Protein AF-A0A382I7E4-F1 (afdb_monomer_lite)

Secondary structure (DSSP, 8-state):
---SSHHHHHHHHHHHHHHTSS-------PPPP-EEPPHHHHHHHHHHHHHHTSS----HHHHHHHHHHHHTT---EEE-GGGS-TT-EEEEEEEEE-SS--HHHHHHHHHHT-----HHHHHHHHHHHHHHHHTS-EEEEEESSSTHHHHHHHHHHHHHT-PEEEEES-SS--SSGGGSHHHHTT----SEEEE-TT--EEEE---SSHHHHHHHHHHHHHHTTSEEEEEEEEEEHHHHHHH-EE-

Sequence (247 aa):
MMQSKISEVTFLLIVILMVSLSGIGSVSAQEPQTRTLKEQELVDMLVGSCIQSTRGCNPEESIKKVKEALNQGKHFKIISTDNFPDDWMVVAVQGIGGGGAWEHVIERTQRQNLPTITEAQANSRVVDLLSEHMGKEIKALIRSEAAEATTTALLVAADKGIPTLDAGITGRAVPEVQQSIPWINGIASIPTAIITPWGDEIIIKDAVDEYRVEDISRAIAVASGGSATITMTPMSGKQLKQGAIPG

Foldseek 3Di:
DDDDPPVVVVVVVVVVVVVVVVPPPPPPVPQQDKDWDDLVRQVVQQVVLCVQQPDDADSVVLSVVVVVCVVVVFIAIEGELVSADQAAKEWFKDKAWLVFADPVLLVVCVVVVADFDDPLVQLLVQQVLVCVVVVHHHQAYEQAAGHPSSSSRRSNCRVVVHYHYQWYQDRYNDPFNCNGQCNVLPQFFPQKWKAARNGDTDTPHDDPGRVRVNVVQSVVCNSRRTMIMMMGGIDGSNSCVRRTGGD

InterPro domains:
  IPR010318 S-Me-THD, N-terminal domain [PF06032] (41-205)
  IPR027479 S-Me-THD, N-terminal domain superfamily [G3DSA:3.40.1610.10] (34-247)

Organism: NCBI:txid408172

Structure (mmCIF, N/CA/C/O backbone):
data_AF-A0A382I7E4-F1
#
_entry.id   AF-A0A382I7E4-F1
#
loop_
_atom_site.group_PDB
_atom_site.id
_atom_site.type_symbol
_atom_site.label_atom_id
_atom_site.label_alt_id
_atom_site.label_comp_id
_atom_site.label_asym_id
_atom_site.label_entity_id
_atom_site.label_seq_id
_atom_site.pdbx_PDB_ins_code
_atom_site.Cartn_x
_atom_site.Cartn_y
_atom_site.Cartn_z
_atom_site.occupancy
_atom_site.B_iso_or_equiv
_atom_site.auth_seq_id
_atom_site.auth_comp_id
_atom_site.auth_asym_id
_atom_site.auth_atom_id
_atom_site.pdbx_PDB_model_num
ATOM 1 N N . MET A 1 1 ? -82.588 8.083 2.480 1.00 45.97 1 MET A N 1
ATOM 2 C CA . MET A 1 1 ? -81.334 8.518 1.824 1.00 45.97 1 MET A CA 1
ATOM 3 C C . MET A 1 1 ? -80.247 8.572 2.883 1.00 45.97 1 MET A C 1
ATOM 5 O O . MET A 1 1 ? -80.164 9.542 3.618 1.00 45.97 1 MET A O 1
ATOM 9 N N . MET A 1 2 ? -79.506 7.477 3.046 1.00 45.38 2 MET A N 1
ATOM 10 C CA . MET A 1 2 ? -78.504 7.306 4.103 1.00 45.38 2 MET A CA 1
ATOM 11 C C . MET A 1 2 ? -77.233 6.743 3.461 1.00 45.38 2 MET A C 1
ATOM 13 O O . MET A 1 2 ? -76.891 5.581 3.618 1.00 45.38 2 MET A O 1
ATOM 17 N N . GLN A 1 3 ? -76.589 7.566 2.640 1.00 48.56 3 GLN A N 1
ATOM 18 C CA . GLN A 1 3 ? -75.270 7.309 2.070 1.00 48.56 3 GLN A CA 1
ATOM 19 C C . GLN A 1 3 ? -74.529 8.639 2.072 1.00 48.56 3 GLN A C 1
ATOM 21 O O . GLN A 1 3 ? -74.949 9.546 1.364 1.00 48.56 3 GLN A O 1
ATOM 26 N N . SER A 1 4 ? -73.500 8.775 2.916 1.00 54.34 4 SER A N 1
ATOM 27 C CA . SER A 1 4 ? -72.434 9.785 2.746 1.00 54.34 4 SER A CA 1
ATOM 28 C C . SER A 1 4 ? -71.419 9.821 3.898 1.00 54.34 4 SER A C 1
ATOM 30 O O . SER A 1 4 ? -70.307 10.271 3.671 1.00 54.34 4 SER A O 1
ATOM 32 N N . LYS A 1 5 ? -71.715 9.325 5.111 1.00 51.06 5 LYS A N 1
ATOM 33 C CA . LYS A 1 5 ? -70.787 9.512 6.254 1.00 51.06 5 LYS A CA 1
ATOM 34 C C . LYS A 1 5 ? -69.740 8.415 6.480 1.00 51.06 5 LYS A C 1
ATOM 36 O O . LYS A 1 5 ? -68.804 8.633 7.236 1.00 51.06 5 LYS A O 1
ATOM 41 N N . ILE A 1 6 ? -69.867 7.252 5.837 1.00 51.47 6 ILE A N 1
ATOM 42 C CA . ILE A 1 6 ? -68.934 6.127 6.055 1.00 51.47 6 ILE A CA 1
ATOM 43 C C . ILE A 1 6 ? -67.649 6.294 5.218 1.00 51.47 6 ILE A C 1
ATOM 45 O O . ILE A 1 6 ? -66.581 5.884 5.650 1.00 51.47 6 ILE A O 1
ATOM 49 N N . SER A 1 7 ? -67.720 6.981 4.071 1.00 53.94 7 SER A N 1
ATOM 50 C CA . SER A 1 7 ? -66.579 7.161 3.158 1.00 53.94 7 SER A CA 1
ATOM 51 C C . SER A 1 7 ? -65.466 8.040 3.735 1.00 53.94 7 SER A C 1
ATOM 53 O O . SER A 1 7 ? -64.291 7.732 3.559 1.00 53.94 7 SER A O 1
ATOM 55 N N . GLU A 1 8 ? -65.809 9.131 4.423 1.00 53.59 8 GLU A N 1
ATOM 56 C CA . GLU A 1 8 ? -64.809 10.084 4.928 1.00 53.59 8 GLU A CA 1
ATOM 57 C C . GLU A 1 8 ? -64.068 9.550 6.155 1.00 53.59 8 GLU A C 1
ATOM 59 O O . GLU A 1 8 ? -62.860 9.736 6.272 1.00 53.59 8 GLU A O 1
ATOM 64 N N . VAL A 1 9 ? -64.756 8.815 7.035 1.00 55.88 9 VAL A N 1
ATOM 65 C CA . VAL A 1 9 ? -64.147 8.239 8.245 1.00 55.88 9 VAL A CA 1
ATOM 66 C C . VAL A 1 9 ? -63.175 7.112 7.886 1.00 55.88 9 VAL A C 1
ATOM 68 O O . VAL A 1 9 ? -62.089 7.038 8.457 1.00 55.88 9 VAL A O 1
ATOM 71 N N . THR A 1 10 ? -63.507 6.276 6.895 1.00 55.44 10 THR A N 1
ATOM 72 C CA . THR A 1 10 ? -62.598 5.229 6.400 1.00 55.44 10 THR A CA 1
ATOM 73 C C . THR A 1 10 ? -61.384 5.820 5.681 1.00 55.44 10 THR A C 1
ATOM 75 O O . THR A 1 10 ? -60.273 5.331 5.871 1.00 55.44 10 THR A O 1
ATOM 78 N N . PHE A 1 11 ? -61.555 6.905 4.918 1.00 53.78 11 PHE A N 1
ATOM 79 C CA . PHE A 1 11 ? -60.438 7.578 4.249 1.00 53.78 11 PHE A CA 1
ATOM 80 C C . PHE A 1 11 ? -59.500 8.263 5.254 1.00 53.78 11 PHE A C 1
ATOM 82 O O . PHE A 1 11 ? -58.282 8.141 5.145 1.00 53.78 11 PHE A O 1
ATOM 89 N N . LEU A 1 12 ? -60.053 8.902 6.292 1.00 53.34 12 LEU A N 1
ATOM 90 C CA . LEU A 1 12 ? -59.267 9.543 7.348 1.00 53.34 12 LEU A CA 1
ATOM 91 C C . LEU A 1 12 ? -58.472 8.519 8.178 1.00 53.34 12 LEU A C 1
ATOM 93 O O . LEU A 1 12 ? -57.309 8.757 8.492 1.00 53.34 12 LEU A O 1
ATOM 97 N N . LEU A 1 13 ? -59.059 7.354 8.476 1.00 51.81 13 LEU A N 1
ATOM 98 C CA . LEU A 1 13 ? -58.372 6.257 9.170 1.00 51.81 13 LEU A CA 1
ATOM 99 C C . LEU A 1 13 ? -57.235 5.649 8.338 1.00 51.81 13 LEU A C 1
ATOM 101 O O . LEU A 1 13 ? -56.184 5.355 8.898 1.00 51.81 13 LEU A O 1
ATOM 105 N N . ILE A 1 14 ? -57.397 5.513 7.016 1.00 54.72 14 ILE A N 1
ATOM 106 C CA . ILE A 1 14 ? -56.332 5.019 6.123 1.00 54.72 14 ILE A CA 1
ATOM 107 C C . ILE A 1 14 ? -55.181 6.031 6.022 1.00 54.72 14 ILE A C 1
ATOM 109 O O . ILE A 1 14 ? -54.018 5.635 6.064 1.00 54.72 14 ILE A O 1
ATOM 113 N N . VAL A 1 15 ? -55.480 7.333 5.959 1.00 52.84 15 VAL A N 1
ATOM 114 C CA . VAL A 1 15 ? -54.450 8.386 5.939 1.00 52.84 15 VAL A CA 1
ATOM 115 C C . VAL A 1 15 ? -53.694 8.444 7.272 1.00 52.84 15 VAL A C 1
ATOM 117 O O . VAL A 1 15 ? -52.469 8.528 7.269 1.00 52.84 15 VAL A O 1
ATOM 120 N N . ILE A 1 16 ? -54.378 8.308 8.412 1.00 51.09 16 ILE A N 1
ATOM 121 C CA . ILE A 1 16 ? -53.727 8.259 9.735 1.00 51.09 16 ILE A CA 1
ATOM 122 C C . ILE A 1 16 ? -52.875 6.984 9.894 1.00 51.09 16 ILE A C 1
ATOM 124 O O . ILE A 1 16 ? -51.784 7.046 10.467 1.00 51.09 16 ILE A O 1
ATOM 128 N N . LEU A 1 17 ? -53.314 5.846 9.340 1.00 44.56 17 LEU A N 1
ATOM 129 C CA . LEU A 1 17 ? -52.544 4.596 9.354 1.00 44.56 17 LEU A CA 1
ATOM 130 C C . LEU A 1 17 ? -51.312 4.653 8.426 1.00 44.56 17 LEU A C 1
ATOM 132 O O . LEU A 1 17 ? -50.269 4.102 8.760 1.00 44.56 17 LEU A O 1
ATOM 136 N N . MET A 1 18 ? -51.384 5.367 7.296 1.00 45.31 18 MET A N 1
ATOM 137 C CA . MET A 1 18 ? -50.223 5.594 6.420 1.00 45.31 18 MET A CA 1
ATOM 138 C C . MET A 1 18 ? -49.221 6.601 7.004 1.00 45.31 18 MET A C 1
ATOM 140 O O . MET A 1 18 ? -48.017 6.425 6.836 1.00 45.31 18 MET A O 1
ATOM 144 N N . VAL A 1 19 ? -49.685 7.616 7.742 1.00 45.22 19 VAL A N 1
ATOM 145 C CA . VAL A 1 19 ? -48.807 8.592 8.421 1.00 45.22 19 VAL A CA 1
ATOM 146 C C . VAL A 1 19 ? -48.118 7.992 9.657 1.00 45.22 19 VAL A C 1
ATOM 148 O O . VAL A 1 19 ? -47.073 8.477 10.074 1.00 45.22 19 VAL A O 1
ATOM 151 N N . SER A 1 20 ? -48.637 6.899 10.222 1.00 43.75 20 SER A N 1
ATOM 152 C CA . SER A 1 20 ? -48.004 6.194 11.351 1.00 43.75 20 SER A CA 1
ATOM 153 C C . SER A 1 20 ? -46.985 5.121 10.935 1.00 43.75 20 SER A C 1
ATOM 155 O O . SER A 1 20 ? -46.281 4.591 11.792 1.00 43.75 20 SER A O 1
ATOM 157 N N . LEU A 1 21 ? -46.831 4.852 9.633 1.00 44.47 21 LEU A N 1
ATOM 158 C CA . LEU A 1 21 ? -45.829 3.927 9.079 1.00 44.47 21 LEU A CA 1
ATOM 159 C C . LEU A 1 21 ? -44.559 4.618 8.550 1.00 44.47 21 LEU A C 1
ATOM 161 O O . LEU A 1 21 ? -43.594 3.938 8.214 1.00 44.47 21 LEU A O 1
ATOM 165 N N . SER A 1 22 ? -44.503 5.953 8.536 1.00 46.25 22 SER A N 1
ATOM 166 C CA . SER A 1 22 ? -43.286 6.720 8.214 1.00 46.25 22 SER A CA 1
ATOM 167 C C . SER A 1 22 ? -42.371 6.959 9.424 1.00 46.25 22 SER A C 1
ATOM 169 O O . SER A 1 22 ? -41.342 7.619 9.306 1.00 46.25 22 SER A O 1
ATOM 171 N N . GLY A 1 23 ? -42.716 6.393 10.585 1.00 44.16 23 GLY A N 1
ATOM 172 C CA . GLY A 1 23 ? -41.946 6.467 11.827 1.00 44.16 23 GLY A CA 1
ATOM 173 C C . GLY A 1 23 ? -40.900 5.365 12.010 1.00 44.16 23 GLY A C 1
ATOM 174 O O . GLY A 1 23 ? -40.485 5.124 13.142 1.00 44.16 23 GLY A O 1
ATOM 175 N N . ILE A 1 24 ? -40.460 4.682 10.945 1.00 49.00 24 ILE A N 1
ATOM 176 C CA . ILE A 1 24 ? -39.191 3.949 11.010 1.00 49.00 24 ILE A CA 1
ATOM 177 C C . ILE A 1 24 ? -38.120 5.028 10.966 1.00 49.00 24 ILE A C 1
ATOM 179 O O . ILE A 1 24 ? -37.721 5.477 9.893 1.00 49.00 24 ILE A O 1
ATOM 183 N N . GLY A 1 25 ? -37.725 5.502 12.150 1.00 40.75 25 GLY A N 1
ATOM 184 C CA . GLY A 1 25 ? -36.550 6.340 12.291 1.00 40.75 25 GLY A CA 1
ATOM 185 C C . GLY A 1 25 ? -35.437 5.694 11.485 1.00 40.75 25 GLY A C 1
ATOM 186 O O . GLY A 1 25 ? -35.103 4.528 11.710 1.00 40.75 25 GLY A O 1
ATOM 187 N N . SER A 1 26 ? -34.904 6.428 10.510 1.00 43.62 26 SER A N 1
ATOM 188 C CA . SER A 1 26 ? -33.588 6.110 10.003 1.00 43.62 26 SER A CA 1
ATOM 189 C C . SER A 1 26 ? -32.709 6.037 11.242 1.00 43.62 26 SER A C 1
ATOM 191 O O . SER A 1 26 ? -32.488 7.033 11.933 1.00 43.62 26 SER A O 1
ATOM 193 N N . VAL A 1 27 ? -32.268 4.828 11.587 1.00 42.38 27 VAL A N 1
ATOM 194 C CA . VAL A 1 27 ? -31.069 4.688 12.393 1.00 42.38 27 VAL A CA 1
ATOM 195 C C . VAL A 1 27 ? -30.029 5.380 11.534 1.00 42.38 27 VAL A C 1
ATOM 197 O O . VAL A 1 27 ? -29.568 4.823 10.541 1.00 42.38 27 VAL A O 1
ATOM 200 N N . SER A 1 28 ? -29.780 6.657 11.819 1.00 45.09 28 SER A N 1
ATOM 201 C CA . SER A 1 28 ? -28.611 7.349 11.319 1.00 45.09 28 SER A CA 1
ATOM 202 C C . SER A 1 28 ? -27.473 6.506 11.851 1.00 45.09 28 SER A C 1
ATOM 204 O O . SER A 1 28 ? -27.161 6.602 13.037 1.00 45.09 28 SER A O 1
ATOM 206 N N . ALA A 1 29 ? -26.960 5.592 11.024 1.00 58.47 29 ALA A N 1
ATOM 207 C CA . ALA A 1 29 ? -25.754 4.857 11.331 1.00 58.47 29 ALA A CA 1
ATOM 208 C C . ALA A 1 29 ? -24.739 5.941 11.665 1.00 58.47 29 ALA A C 1
ATOM 210 O O . ALA A 1 29 ? -24.403 6.764 10.813 1.00 58.47 29 ALA A O 1
ATOM 211 N N . GLN A 1 30 ? -24.415 6.058 12.950 1.00 65.44 30 GLN A N 1
ATOM 212 C CA . GLN A 1 30 ? -23.512 7.087 13.413 1.00 65.44 30 GLN A CA 1
ATOM 213 C C . GLN A 1 30 ? -22.217 6.881 12.641 1.00 65.44 30 GLN A C 1
ATOM 215 O O . GLN A 1 30 ? -21.730 5.750 12.575 1.00 65.44 30 GLN A O 1
ATOM 220 N N . GLU A 1 31 ? -21.731 7.935 11.981 1.00 80.31 31 GLU A N 1
ATOM 221 C CA . GLU A 1 31 ? -20.525 7.804 11.175 1.00 80.31 31 GLU A CA 1
ATOM 222 C C . GLU A 1 31 ? -19.411 7.196 12.037 1.00 80.31 31 GLU A C 1
ATOM 224 O O . GLU A 1 31 ? -19.231 7.625 13.186 1.00 80.31 31 GLU A O 1
ATOM 229 N N . PRO A 1 32 ? -18.685 6.193 11.515 1.00 88.94 32 PRO A N 1
ATOM 230 C CA . PRO A 1 32 ? -17.602 5.557 12.242 1.00 88.94 32 PRO A CA 1
ATOM 231 C C . PRO A 1 32 ? -16.633 6.583 12.810 1.00 88.94 32 PRO A C 1
ATOM 233 O O . PRO A 1 32 ? -16.132 7.459 12.098 1.00 88.94 32 PRO A O 1
ATOM 236 N N . GLN A 1 33 ? -16.361 6.482 14.109 1.00 93.62 33 GLN A N 1
ATOM 237 C CA . GLN A 1 33 ? -15.501 7.447 14.770 1.00 93.62 33 GLN A CA 1
ATOM 238 C C . GLN A 1 33 ? -14.056 7.283 14.283 1.00 93.62 33 GLN A C 1
ATOM 240 O O . GLN A 1 33 ? -13.435 6.234 14.459 1.00 93.62 33 GLN A O 1
ATOM 245 N N . THR A 1 34 ? -13.513 8.362 13.721 1.00 96.88 34 THR A N 1
ATOM 246 C CA . THR A 1 34 ? -12.105 8.477 13.326 1.00 96.88 34 THR A CA 1
ATOM 247 C C . THR A 1 34 ? -11.374 9.467 14.227 1.00 96.88 34 THR A C 1
ATOM 249 O O . THR A 1 34 ? -11.989 10.312 14.885 1.00 96.88 34 THR A O 1
ATOM 252 N N . ARG A 1 35 ? -10.044 9.372 14.260 1.00 97.19 35 ARG A N 1
ATOM 253 C CA . ARG A 1 35 ? -9.175 10.289 15.001 1.00 97.19 35 ARG A CA 1
ATOM 254 C C . ARG A 1 35 ? -8.169 10.936 14.061 1.00 97.19 35 ARG A C 1
ATOM 256 O O . ARG A 1 35 ? -7.535 10.247 13.272 1.00 97.19 35 ARG A O 1
ATOM 263 N N . THR A 1 36 ? -7.982 12.246 14.169 1.00 98.31 36 THR A N 1
ATOM 264 C CA . THR A 1 36 ? -6.906 12.943 13.452 1.00 98.31 36 THR A CA 1
ATOM 265 C C . THR A 1 36 ? -5.566 12.701 14.149 1.00 98.31 36 THR A C 1
ATOM 267 O O . THR A 1 36 ? -5.464 12.872 15.367 1.00 98.31 36 THR A O 1
ATOM 270 N N . LEU A 1 37 ? -4.551 12.317 13.378 1.00 98.50 37 LEU A N 1
ATOM 271 C CA . LEU A 1 37 ? -3.173 12.142 13.834 1.00 98.50 37 LEU A CA 1
ATOM 272 C C . LEU A 1 37 ? -2.445 13.490 13.859 1.00 98.50 37 LEU A C 1
ATOM 274 O O . LEU A 1 37 ? -2.549 14.288 12.924 1.00 98.50 37 LEU A O 1
ATOM 278 N N . LYS A 1 38 ? -1.694 13.746 14.931 1.00 98.31 38 LYS A N 1
ATOM 279 C CA . LYS A 1 38 ? -0.800 14.907 15.042 1.00 98.31 38 LYS A CA 1
ATOM 280 C C . LYS A 1 38 ? 0.517 14.639 14.316 1.00 98.31 38 LYS A C 1
ATOM 282 O O . LYS A 1 38 ? 0.918 13.491 14.155 1.00 98.31 38 LYS A O 1
ATOM 287 N N . GLU A 1 39 ? 1.241 15.704 13.969 1.00 98.50 39 GLU A N 1
ATOM 288 C CA . GLU A 1 39 ? 2.557 15.594 13.318 1.00 98.50 39 GLU A CA 1
ATOM 289 C C . GLU A 1 39 ? 3.515 14.672 14.082 1.00 98.50 39 GLU A C 1
ATOM 291 O O . GLU A 1 39 ? 4.105 13.783 13.478 1.00 98.50 39 GLU A O 1
ATOM 296 N N . GLN A 1 40 ? 3.635 14.836 15.405 1.00 98.62 40 GLN A N 1
ATOM 297 C CA . GLN A 1 40 ? 4.535 13.997 16.199 1.00 98.62 40 GLN A CA 1
ATOM 298 C C . GLN A 1 40 ? 4.141 12.516 16.145 1.00 98.62 40 GLN A C 1
ATOM 300 O O . GLN A 1 40 ? 5.012 11.671 16.007 1.00 98.62 40 GLN A O 1
ATOM 305 N N . GLU A 1 41 ? 2.843 12.202 16.173 1.00 98.50 41 GLU A N 1
ATOM 306 C CA . GLU A 1 41 ? 2.372 10.815 16.075 1.00 98.50 41 GLU A CA 1
ATOM 307 C C . GLU A 1 41 ? 2.725 10.207 14.718 1.00 98.50 41 GLU A C 1
ATOM 309 O O . GLU A 1 41 ? 3.149 9.061 14.652 1.00 98.50 41 GLU A O 1
ATOM 314 N N . LEU A 1 42 ? 2.613 10.983 13.637 1.00 98.62 42 LEU A N 1
ATOM 315 C CA . LEU A 1 42 ? 3.024 10.539 12.307 1.00 98.62 42 LEU A CA 1
ATOM 316 C C . LEU A 1 42 ? 4.533 10.274 12.249 1.00 98.62 42 LEU A C 1
ATOM 318 O O . LEU A 1 42 ? 4.954 9.259 11.700 1.00 98.62 42 LEU A O 1
ATOM 322 N N . VAL A 1 43 ? 5.352 11.149 12.842 1.00 98.56 43 VAL A N 1
ATOM 323 C CA . VAL A 1 43 ? 6.804 10.927 12.942 1.00 98.56 43 VAL A CA 1
ATOM 324 C C . VAL A 1 43 ? 7.105 9.659 13.741 1.00 98.56 43 VAL A C 1
ATOM 326 O O . VAL A 1 43 ? 7.878 8.822 13.277 1.00 98.56 43 VAL A O 1
ATOM 329 N N . ASP A 1 44 ? 6.465 9.485 14.896 1.00 98.38 44 ASP A N 1
ATOM 330 C CA . ASP A 1 44 ? 6.662 8.325 15.767 1.00 98.38 44 ASP A CA 1
ATOM 331 C C . ASP A 1 44 ? 6.236 7.025 15.071 1.00 98.38 44 ASP A C 1
ATOM 333 O O . ASP A 1 44 ? 6.952 6.027 15.144 1.00 98.38 44 ASP A O 1
ATOM 337 N N . MET A 1 45 ? 5.125 7.042 14.325 1.00 97.44 45 MET A N 1
ATOM 338 C CA . MET A 1 45 ? 4.673 5.910 13.509 1.00 97.44 45 MET A CA 1
ATOM 339 C C . MET A 1 45 ? 5.696 5.544 12.432 1.00 97.44 45 MET A C 1
ATOM 341 O O . MET A 1 45 ? 5.985 4.365 12.243 1.00 97.44 45 MET A O 1
ATOM 345 N N . LEU A 1 46 ? 6.277 6.524 11.736 1.00 97.81 46 LEU A N 1
ATOM 346 C CA . LEU A 1 46 ? 7.273 6.274 10.689 1.00 97.81 46 LEU A CA 1
ATOM 347 C C . LEU A 1 46 ? 8.589 5.727 11.260 1.00 97.81 46 LEU A C 1
ATOM 349 O O . LEU A 1 46 ? 9.156 4.779 10.714 1.00 97.81 46 LEU A O 1
ATOM 353 N N . VAL A 1 47 ? 9.055 6.276 12.385 1.00 97.56 47 VAL A N 1
ATOM 354 C CA . VAL A 1 47 ? 10.240 5.769 13.096 1.00 97.56 47 VAL A CA 1
ATOM 355 C C . VAL A 1 47 ? 9.982 4.361 13.639 1.00 97.56 47 VAL A C 1
ATOM 357 O O . VAL A 1 47 ? 10.788 3.456 13.419 1.00 97.56 47 VAL A O 1
ATOM 360 N N . GLY A 1 48 ? 8.843 4.148 14.301 1.00 96.25 48 GLY A N 1
ATOM 361 C CA . GLY A 1 48 ? 8.436 2.848 14.831 1.00 96.25 48 GLY A CA 1
ATOM 362 C C . GLY A 1 48 ? 8.294 1.798 13.732 1.00 96.25 48 GLY A C 1
ATOM 363 O O . GLY A 1 48 ? 8.783 0.679 13.875 1.00 96.25 48 GLY A O 1
ATOM 364 N N . SER A 1 49 ? 7.721 2.175 12.591 1.00 95.75 49 SER A N 1
ATOM 365 C CA . SER A 1 49 ? 7.593 1.300 11.428 1.00 95.75 49 SER A CA 1
ATOM 366 C C . SER A 1 49 ? 8.958 0.931 10.829 1.00 95.75 49 SER A C 1
ATOM 368 O O . SER A 1 49 ? 9.181 -0.221 10.456 1.00 95.75 49 SER A O 1
ATOM 370 N N . CYS A 1 50 ? 9.939 1.842 10.826 1.00 95.25 50 CYS A N 1
ATOM 371 C CA . CYS A 1 50 ? 11.314 1.480 10.473 1.00 95.25 50 CYS A CA 1
ATOM 372 C C . CYS A 1 50 ? 11.895 0.408 11.411 1.00 95.25 50 CYS A C 1
ATOM 374 O O . CYS A 1 50 ? 12.530 -0.531 10.931 1.00 95.25 50 CYS A O 1
ATOM 376 N N . ILE A 1 51 ? 11.646 0.495 12.722 1.00 94.50 51 ILE A N 1
ATOM 377 C CA . ILE A 1 51 ? 12.086 -0.523 13.693 1.00 94.50 51 ILE A CA 1
ATOM 378 C C . ILE A 1 51 ? 11.395 -1.869 13.413 1.00 94.50 51 ILE A C 1
ATOM 380 O O . ILE A 1 51 ? 12.059 -2.905 13.354 1.00 94.50 51 ILE A O 1
ATOM 384 N N . GLN A 1 52 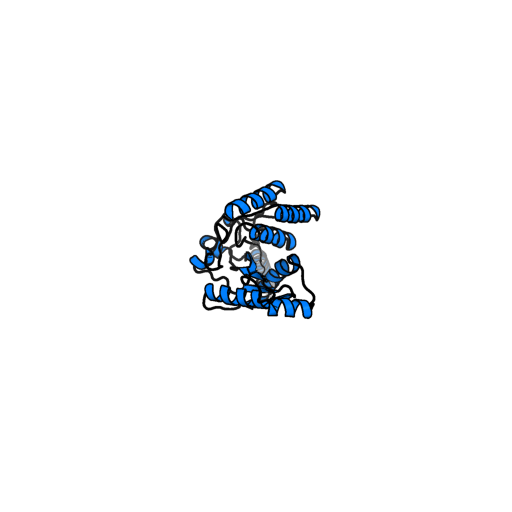? 10.081 -1.857 13.169 1.00 94.38 52 GLN A N 1
ATOM 385 C CA . GLN A 1 52 ? 9.293 -3.054 12.839 1.00 94.38 52 GLN A CA 1
ATOM 386 C C . GLN A 1 52 ? 9.716 -3.715 11.519 1.00 94.38 52 GLN A C 1
ATOM 388 O O . GLN A 1 52 ? 9.473 -4.903 11.316 1.00 94.38 52 GLN A O 1
ATOM 393 N N . SER A 1 53 ? 10.360 -2.976 10.613 1.00 93.25 53 SER A N 1
ATOM 394 C CA . SER A 1 53 ? 10.744 -3.495 9.298 1.00 93.25 53 SER A CA 1
ATOM 395 C C . SER A 1 53 ? 11.768 -4.631 9.350 1.00 93.25 53 SER A C 1
ATOM 397 O O . SER A 1 53 ? 11.886 -5.378 8.382 1.00 93.25 53 SER A O 1
ATOM 399 N N . THR A 1 54 ? 12.488 -4.818 10.464 1.00 90.00 54 THR A N 1
ATOM 400 C CA . THR A 1 54 ? 13.530 -5.857 10.619 1.00 90.00 54 THR A CA 1
ATOM 401 C C . THR A 1 54 ? 14.642 -5.796 9.557 1.00 90.00 54 THR A C 1
ATOM 403 O O . THR A 1 54 ? 15.317 -6.789 9.294 1.00 90.00 54 THR A O 1
ATOM 406 N N . ARG A 1 55 ? 14.854 -4.621 8.948 1.00 88.31 55 ARG A N 1
ATOM 407 C CA . ARG A 1 55 ? 15.897 -4.341 7.949 1.00 88.31 55 ARG A CA 1
ATOM 408 C C . ARG A 1 55 ? 16.476 -2.938 8.138 1.00 88.31 55 ARG A C 1
ATOM 410 O O . ARG A 1 55 ? 15.997 -2.165 8.963 1.00 88.31 55 ARG A O 1
ATOM 417 N N . GLY A 1 56 ? 17.503 -2.596 7.359 1.00 88.75 56 GLY A N 1
ATOM 418 C CA . GLY A 1 56 ? 17.969 -1.211 7.268 1.00 88.75 56 GLY A CA 1
ATOM 419 C C . GLY A 1 56 ? 16.848 -0.300 6.759 1.00 88.75 56 GLY A C 1
ATOM 420 O O . GLY A 1 56 ? 16.256 -0.573 5.712 1.00 88.75 56 GLY A O 1
ATOM 421 N N . CYS A 1 57 ? 16.548 0.760 7.508 1.00 91.81 57 CYS A N 1
ATOM 422 C CA . CYS A 1 57 ? 15.492 1.719 7.198 1.00 91.81 57 CYS A CA 1
ATOM 423 C C . CYS A 1 57 ? 15.917 3.124 7.634 1.00 91.81 57 CYS A C 1
ATOM 425 O O . CYS A 1 57 ? 16.436 3.293 8.737 1.00 91.81 57 CYS A O 1
ATOM 427 N N . ASN A 1 58 ? 15.686 4.119 6.776 1.00 94.81 58 ASN A N 1
ATOM 428 C CA . ASN A 1 58 ? 15.833 5.535 7.106 1.00 94.81 58 ASN A CA 1
ATOM 429 C C . ASN A 1 58 ? 14.469 6.231 6.916 1.00 94.81 58 ASN A C 1
ATOM 431 O O . ASN A 1 58 ? 13.993 6.301 5.781 1.00 94.81 58 ASN A O 1
ATOM 435 N N . PRO A 1 59 ? 13.829 6.746 7.983 1.00 96.00 59 PRO A N 1
ATOM 436 C CA . PRO A 1 59 ? 12.515 7.372 7.881 1.00 96.00 59 PRO A CA 1
ATOM 437 C C . PRO A 1 59 ? 12.556 8.827 7.385 1.00 96.00 59 PRO A C 1
ATOM 439 O O . PRO A 1 59 ? 11.493 9.400 7.169 1.00 96.00 59 PRO A O 1
ATOM 442 N N . GLU A 1 60 ? 13.728 9.449 7.206 1.00 97.38 60 GLU A N 1
ATOM 443 C CA . GLU A 1 60 ? 13.860 10.888 6.910 1.00 97.38 60 GLU A CA 1
ATOM 444 C C . GLU A 1 60 ? 13.035 11.351 5.704 1.00 97.38 60 GLU A C 1
ATOM 446 O O . GLU A 1 60 ? 12.306 12.342 5.795 1.00 97.38 60 GLU A O 1
ATOM 451 N N . GLU A 1 61 ? 13.102 10.626 4.585 1.00 96.50 61 GLU A N 1
ATOM 452 C CA . GLU A 1 61 ? 12.334 10.978 3.388 1.00 96.50 61 GLU A CA 1
ATOM 453 C C . GLU A 1 61 ? 10.827 10.821 3.621 1.00 96.50 61 GLU A C 1
ATOM 455 O O . GLU A 1 61 ? 10.045 11.696 3.251 1.00 96.50 61 GLU A O 1
ATOM 460 N N . SER A 1 62 ? 10.417 9.751 4.305 1.00 97.00 62 SER A N 1
ATOM 461 C CA . SER A 1 62 ? 9.014 9.522 4.664 1.00 97.00 62 SER A CA 1
ATOM 462 C C . SER A 1 62 ? 8.469 10.633 5.565 1.00 97.00 62 SER A C 1
ATOM 464 O O . SER A 1 62 ? 7.380 11.157 5.326 1.00 97.00 62 SER A O 1
ATOM 466 N N . ILE A 1 63 ? 9.250 11.041 6.569 1.00 98.56 63 ILE A N 1
ATOM 467 C CA . ILE A 1 63 ? 8.908 12.139 7.479 1.00 98.56 63 ILE A CA 1
ATOM 468 C C . ILE A 1 63 ? 8.786 13.445 6.695 1.00 98.56 63 ILE A C 1
ATOM 470 O O . ILE A 1 63 ? 7.832 14.197 6.901 1.00 98.56 63 ILE A O 1
ATOM 474 N N . LYS A 1 64 ? 9.714 13.711 5.768 1.00 98.44 64 LYS A N 1
ATOM 475 C CA . LYS A 1 64 ? 9.654 14.887 4.896 1.00 98.44 64 LYS A CA 1
ATOM 476 C C . LYS A 1 64 ? 8.368 14.898 4.063 1.00 98.44 64 LYS A C 1
ATOM 478 O O . LYS A 1 64 ? 7.675 15.912 4.082 1.00 98.44 64 LYS A O 1
ATOM 483 N N . LYS A 1 65 ? 8.024 13.785 3.399 1.00 98.06 65 LYS A N 1
ATOM 484 C CA . LYS A 1 65 ? 6.801 13.656 2.582 1.00 98.06 65 LYS A CA 1
ATOM 485 C C . LYS A 1 65 ? 5.536 13.931 3.413 1.00 98.06 65 LYS A C 1
ATOM 487 O O . LYS A 1 65 ? 4.678 14.702 2.992 1.00 98.06 65 LYS A O 1
ATOM 492 N N . VAL A 1 66 ? 5.433 13.370 4.622 1.00 98.31 66 VAL A N 1
ATOM 493 C CA . VAL A 1 66 ? 4.265 13.589 5.497 1.00 98.31 66 VAL A CA 1
ATOM 494 C C . VAL A 1 66 ? 4.185 15.027 6.021 1.00 98.31 66 VAL A C 1
ATOM 496 O O . VAL A 1 66 ? 3.103 15.614 6.026 1.00 98.31 66 VAL A O 1
ATOM 499 N N . LYS A 1 67 ? 5.311 15.637 6.413 1.00 98.56 67 LYS A N 1
ATOM 500 C CA . LYS A 1 67 ? 5.339 17.053 6.825 1.00 98.56 67 LYS A CA 1
ATOM 501 C C . LYS A 1 67 ? 4.967 17.992 5.681 1.00 98.56 67 LYS A C 1
ATOM 503 O O . LYS A 1 67 ? 4.253 18.966 5.893 1.00 98.56 67 LYS A O 1
ATOM 508 N N . GLU A 1 68 ? 5.425 17.700 4.469 1.00 98.31 68 GLU A N 1
ATOM 509 C CA . GLU A 1 68 ? 5.039 18.451 3.277 1.00 98.31 68 GLU A CA 1
ATOM 510 C C . GLU A 1 68 ? 3.528 18.358 3.021 1.00 98.31 68 GLU A C 1
ATOM 512 O O . GLU A 1 68 ? 2.882 19.388 2.837 1.00 98.31 68 GLU A O 1
ATOM 517 N N . ALA A 1 69 ? 2.943 17.163 3.125 1.00 98.06 69 ALA A N 1
ATOM 518 C CA . ALA A 1 69 ? 1.497 16.977 3.023 1.00 98.06 69 ALA A CA 1
ATOM 519 C C . ALA A 1 69 ? 0.723 17.756 4.109 1.00 98.06 69 ALA A C 1
ATOM 521 O O . ALA A 1 69 ? -0.263 18.427 3.800 1.00 98.06 69 ALA A O 1
ATOM 522 N N . LEU A 1 70 ? 1.185 17.742 5.368 1.00 98.44 70 LEU A N 1
ATOM 523 C CA . LEU A 1 70 ? 0.599 18.557 6.445 1.00 98.44 70 LEU A CA 1
ATOM 524 C C . LEU A 1 70 ? 0.646 20.058 6.118 1.00 98.44 70 LEU A C 1
ATOM 526 O O . LEU A 1 70 ? -0.358 20.751 6.273 1.00 98.44 70 LEU A O 1
ATOM 530 N N . ASN A 1 71 ? 1.779 20.554 5.612 1.00 98.12 71 ASN A N 1
ATOM 531 C CA . ASN A 1 71 ? 1.939 21.955 5.206 1.00 98.12 71 ASN A CA 1
ATOM 532 C C . ASN A 1 71 ? 1.030 22.342 4.029 1.00 98.12 71 ASN A C 1
ATOM 534 O O . ASN A 1 71 ? 0.644 23.502 3.903 1.00 98.12 71 ASN A O 1
ATOM 538 N N . GLN A 1 72 ? 0.657 21.374 3.191 1.00 97.69 72 GLN A N 1
ATOM 539 C CA . GLN A 1 72 ? -0.334 21.531 2.122 1.00 97.69 72 GLN A CA 1
ATOM 540 C C . GLN A 1 72 ? -1.788 21.423 2.626 1.00 97.69 72 GLN A C 1
ATOM 542 O O . GLN A 1 72 ? -2.721 21.439 1.825 1.00 97.69 72 GLN A O 1
ATOM 547 N N . GLY A 1 73 ? -2.005 21.317 3.942 1.00 97.69 73 GLY A N 1
ATOM 548 C CA . GLY A 1 73 ? -3.330 21.256 4.561 1.00 97.69 73 GLY A CA 1
ATOM 549 C C . GLY A 1 73 ? -3.966 19.865 4.557 1.00 97.69 73 GLY A C 1
ATOM 550 O O . GLY A 1 73 ? -5.169 19.747 4.787 1.00 97.69 73 GLY A O 1
ATOM 551 N N . LYS A 1 74 ? -3.196 18.802 4.290 1.00 98.06 74 LYS A N 1
ATOM 552 C CA . LYS A 1 74 ? -3.705 17.428 4.362 1.00 98.06 74 LYS A CA 1
ATOM 553 C C . LYS A 1 74 ? -3.954 17.022 5.811 1.00 98.06 74 LYS A C 1
ATOM 555 O O . LYS A 1 74 ? -3.219 17.396 6.725 1.00 98.06 74 LYS A O 1
ATOM 560 N N . HIS A 1 75 ? -4.979 16.202 6.010 1.00 97.75 75 HIS A N 1
ATOM 561 C CA . HIS A 1 75 ? -5.331 15.650 7.312 1.00 97.75 75 HIS A CA 1
ATOM 562 C C . HIS A 1 75 ? -5.181 14.135 7.293 1.00 97.75 75 HIS A C 1
ATOM 564 O O . HIS A 1 75 ? -5.796 13.456 6.474 1.00 97.75 75 HIS A O 1
ATOM 570 N N . PHE A 1 76 ? -4.413 13.607 8.240 1.00 98.69 76 PHE A N 1
ATOM 571 C CA . PHE A 1 76 ? -4.243 12.172 8.423 1.00 98.69 76 PHE A CA 1
ATOM 572 C C . PHE A 1 76 ? -5.234 11.697 9.477 1.00 98.69 76 PHE A C 1
ATOM 574 O O . PHE A 1 76 ? -5.210 12.169 10.616 1.00 98.69 76 PHE A O 1
ATOM 581 N N . LYS A 1 77 ? -6.130 10.790 9.091 1.00 98.56 77 LYS A N 1
ATOM 582 C CA . LYS A 1 77 ? -7.124 10.194 9.985 1.00 98.56 77 LYS A CA 1
ATOM 583 C C . LYS A 1 77 ? -6.813 8.721 10.181 1.00 98.56 77 LYS A C 1
ATOM 585 O O . LYS A 1 77 ? -6.380 8.059 9.245 1.00 98.56 77 LYS A O 1
ATOM 590 N N . ILE A 1 78 ? -7.090 8.217 11.373 1.00 98.56 78 ILE A N 1
ATOM 591 C CA . ILE A 1 78 ? -6.984 6.802 11.710 1.00 98.56 78 ILE A CA 1
ATOM 592 C C . ILE A 1 78 ? -8.331 6.274 12.220 1.00 98.56 78 ILE A C 1
ATOM 594 O O . ILE A 1 78 ? -9.088 7.012 12.863 1.00 98.56 78 ILE A O 1
ATOM 598 N N . ILE A 1 79 ? -8.641 5.015 11.915 1.00 98.44 79 ILE A N 1
ATOM 599 C CA . ILE A 1 79 ? -9.830 4.288 12.386 1.00 98.44 79 ILE A CA 1
ATOM 600 C C . ILE A 1 79 ? -9.403 2.946 12.988 1.00 98.44 79 ILE A C 1
ATOM 602 O O . ILE A 1 79 ? -8.555 2.271 12.417 1.00 98.44 79 ILE A O 1
ATOM 606 N N . SER A 1 80 ? -9.965 2.554 14.133 1.00 97.69 80 SER A N 1
ATOM 607 C CA . SER A 1 80 ? -9.693 1.239 14.730 1.00 97.69 80 SER A CA 1
ATOM 608 C C . SER A 1 80 ? -10.455 0.133 14.001 1.00 97.69 80 SER A C 1
ATOM 610 O O . SER A 1 80 ? -11.507 0.382 13.409 1.00 97.69 80 SER A O 1
ATOM 612 N N . THR A 1 81 ? -9.972 -1.107 14.093 1.00 96.75 81 THR A N 1
ATOM 613 C CA . THR A 1 81 ? -10.682 -2.277 13.550 1.00 96.75 81 THR A CA 1
ATOM 614 C C . THR A 1 81 ? -12.077 -2.447 14.151 1.00 96.75 81 THR A C 1
ATOM 616 O O . THR A 1 81 ? -12.991 -2.842 13.440 1.00 96.75 81 THR A O 1
ATOM 619 N N . ASP A 1 82 ? -12.258 -2.095 15.427 1.00 95.12 82 ASP A N 1
ATOM 620 C CA . ASP A 1 82 ? -13.538 -2.231 16.140 1.00 95.12 82 ASP A CA 1
ATOM 621 C C . ASP A 1 82 ? -14.590 -1.210 15.686 1.00 95.12 82 ASP A C 1
ATOM 623 O O . ASP A 1 82 ? -15.789 -1.461 15.790 1.00 95.12 82 ASP A O 1
ATOM 627 N N . ASN A 1 83 ? -14.147 -0.058 15.173 1.00 96.06 83 ASN A N 1
ATOM 628 C CA . ASN A 1 83 ? -15.031 0.985 14.656 1.00 96.06 83 ASN A CA 1
ATOM 629 C C . ASN A 1 83 ? -15.264 0.861 13.145 1.00 96.06 83 ASN A C 1
ATOM 631 O O . ASN A 1 83 ? -16.045 1.637 12.599 1.00 96.06 83 ASN A O 1
ATOM 635 N N . PHE A 1 84 ? -14.589 -0.059 12.452 1.00 97.25 84 PHE A N 1
ATOM 636 C CA . PHE A 1 84 ? -14.671 -0.184 11.001 1.00 97.25 84 PHE A CA 1
ATOM 637 C C . PHE A 1 84 ? -15.912 -0.997 10.584 1.00 97.25 84 PHE A C 1
ATOM 639 O O . PHE A 1 84 ? -16.008 -2.170 10.946 1.00 97.25 84 PHE A O 1
ATOM 646 N N . PRO A 1 85 ? -16.866 -0.426 9.820 1.00 97.31 85 PRO A N 1
ATOM 647 C CA . PRO A 1 85 ? -18.092 -1.128 9.456 1.00 97.31 85 PRO A CA 1
ATOM 648 C C . PRO A 1 85 ? -17.862 -2.400 8.652 1.00 97.31 85 PRO A C 1
ATOM 650 O O . PRO A 1 85 ? -17.041 -2.465 7.740 1.00 97.31 85 PRO A O 1
ATOM 653 N N . ASP A 1 86 ? -18.685 -3.392 8.954 1.00 96.94 86 ASP A N 1
ATOM 654 C CA . ASP A 1 86 ? -18.676 -4.724 8.362 1.00 96.94 86 ASP A CA 1
ATOM 655 C C . ASP A 1 86 ? -18.707 -4.748 6.824 1.00 96.94 86 ASP A C 1
ATOM 657 O O . ASP A 1 86 ? -18.130 -5.644 6.204 1.00 96.94 86 ASP A O 1
ATOM 661 N N . ASP A 1 87 ? -19.416 -3.804 6.208 1.00 95.75 87 ASP A N 1
ATOM 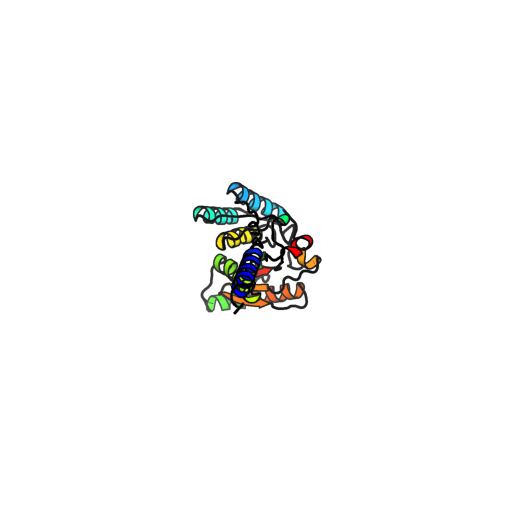662 C CA . ASP A 1 87 ? -19.628 -3.698 4.765 1.00 95.75 87 ASP A CA 1
ATOM 663 C C . ASP A 1 87 ? -18.655 -2.738 4.065 1.00 95.75 87 ASP A C 1
ATOM 665 O O . ASP A 1 87 ? -18.587 -2.733 2.832 1.00 95.75 87 ASP A O 1
ATOM 669 N N . TRP A 1 88 ? -17.880 -1.962 4.829 1.00 97.50 88 TRP A N 1
ATOM 670 C CA . TRP A 1 88 ? -16.825 -1.111 4.292 1.00 97.50 88 TRP A CA 1
ATOM 671 C C . TRP A 1 88 ? -15.668 -1.949 3.762 1.00 97.50 88 TRP A C 1
ATOM 673 O O . TRP A 1 88 ? -15.402 -3.045 4.252 1.00 97.50 88 TRP A O 1
ATOM 683 N N . MET A 1 89 ? -14.966 -1.407 2.768 1.00 98.12 89 MET A N 1
ATOM 684 C CA . MET A 1 89 ? -13.797 -2.038 2.163 1.00 98.12 89 MET A CA 1
ATOM 685 C C . MET A 1 89 ? -12.516 -1.308 2.561 1.00 98.12 89 MET A C 1
ATOM 687 O O . MET A 1 89 ? -12.453 -0.078 2.517 1.00 98.12 89 MET A O 1
ATOM 691 N N . VAL A 1 90 ? -11.486 -2.070 2.905 1.00 98.56 90 VAL A N 1
ATOM 692 C CA . VAL A 1 90 ? -10.112 -1.604 3.100 1.00 98.56 90 VAL A CA 1
ATOM 693 C C . VAL A 1 90 ? -9.204 -2.297 2.089 1.00 98.56 90 VAL A C 1
ATOM 695 O O . VAL A 1 90 ? -9.474 -3.429 1.684 1.00 98.56 90 VAL A O 1
ATOM 698 N N . VAL A 1 91 ? -8.125 -1.637 1.683 1.00 98.44 91 VAL A N 1
ATOM 699 C CA . VAL A 1 91 ? -7.100 -2.236 0.820 1.00 98.44 91 VAL A CA 1
ATOM 700 C C . VAL A 1 91 ? -5.718 -1.744 1.223 1.00 98.44 91 VAL A C 1
ATOM 702 O O . VAL A 1 91 ? -5.584 -0.645 1.765 1.00 98.44 91 VAL A O 1
ATOM 705 N N . ALA A 1 92 ? -4.690 -2.545 0.968 1.00 97.75 92 ALA A N 1
ATOM 706 C CA . ALA A 1 92 ? -3.315 -2.088 1.067 1.00 97.75 92 ALA A CA 1
ATOM 707 C C . ALA A 1 92 ? -2.772 -1.635 -0.290 1.00 97.75 92 ALA A C 1
ATOM 709 O O . ALA A 1 92 ? -3.201 -2.128 -1.329 1.00 97.75 92 ALA A O 1
ATOM 710 N N . VAL A 1 93 ? -1.809 -0.714 -0.283 1.00 97.56 93 VAL A N 1
ATOM 711 C CA . VAL A 1 93 ? -1.100 -0.246 -1.483 1.00 97.56 93 VAL A CA 1
ATOM 712 C C . VAL A 1 93 ? 0.395 -0.335 -1.225 1.00 97.56 93 VAL A C 1
ATOM 714 O O . VAL A 1 93 ? 0.863 0.103 -0.174 1.00 97.56 93 VAL A O 1
ATOM 717 N N . GLN A 1 94 ? 1.141 -0.881 -2.182 1.00 94.31 94 GLN A N 1
ATOM 718 C CA . GLN A 1 94 ? 2.597 -0.961 -2.109 1.00 94.31 94 GLN A CA 1
ATOM 719 C C . GLN A 1 94 ? 3.250 -0.938 -3.488 1.00 94.31 94 GLN A C 1
ATOM 721 O O . GLN A 1 94 ? 2.599 -1.161 -4.507 1.00 94.31 94 GLN A O 1
ATOM 726 N N . GLY 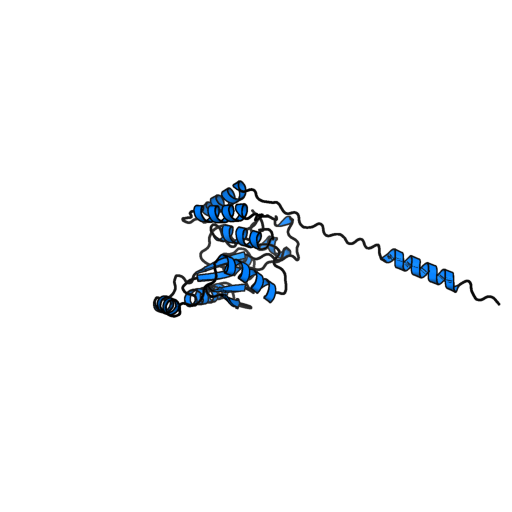A 1 95 ? 4.563 -0.723 -3.508 1.00 94.38 95 GLY A N 1
ATOM 727 C CA . GLY A 1 95 ? 5.378 -1.064 -4.666 1.00 94.38 95 GLY A CA 1
ATOM 728 C C . GLY A 1 95 ? 5.569 -2.579 -4.781 1.00 94.38 95 GLY A C 1
ATOM 729 O O . GLY A 1 95 ? 5.652 -3.289 -3.778 1.00 94.38 95 GLY A O 1
ATOM 730 N N . ILE A 1 96 ? 5.675 -3.071 -6.010 1.00 93.38 96 ILE A N 1
ATOM 731 C CA . ILE A 1 96 ? 6.149 -4.418 -6.324 1.00 93.38 96 ILE A CA 1
ATOM 732 C C . ILE A 1 96 ? 7.363 -4.316 -7.244 1.00 93.38 96 ILE A C 1
ATOM 734 O O . ILE A 1 96 ? 7.358 -3.601 -8.248 1.00 93.38 96 ILE A O 1
ATOM 738 N N . GLY A 1 97 ? 8.434 -5.009 -6.862 1.00 91.44 97 GLY A N 1
ATOM 739 C CA . GLY A 1 97 ? 9.702 -5.007 -7.583 1.00 91.44 97 GLY A CA 1
ATOM 740 C C . GLY A 1 97 ? 9.951 -6.325 -8.305 1.00 91.44 97 GLY A C 1
ATOM 741 O O . GLY A 1 97 ? 9.687 -7.400 -7.772 1.00 91.44 97 GLY A O 1
ATOM 742 N N . GLY A 1 98 ? 10.542 -6.261 -9.494 1.00 80.94 98 GLY A N 1
ATOM 743 C CA . GLY A 1 98 ? 10.899 -7.450 -10.277 1.00 80.94 98 GLY A CA 1
ATOM 744 C C . GLY A 1 98 ? 12.195 -8.159 -9.852 1.00 80.94 98 GLY A C 1
ATOM 745 O O . GLY A 1 98 ? 12.586 -9.127 -10.490 1.00 80.94 98 GLY A O 1
ATOM 746 N N . GLY A 1 99 ? 12.905 -7.653 -8.833 1.00 74.56 99 GLY A N 1
ATOM 747 C CA . GLY A 1 99 ? 14.314 -8.012 -8.589 1.00 74.56 99 GLY A CA 1
ATOM 748 C C . GLY A 1 99 ? 15.297 -7.299 -9.534 1.00 74.56 99 GLY A C 1
ATOM 749 O O . GLY A 1 99 ? 16.468 -7.662 -9.597 1.00 74.56 99 GLY A O 1
ATOM 750 N N . GLY A 1 100 ? 14.814 -6.274 -10.248 1.00 76.75 100 GLY A N 1
ATOM 751 C CA . GLY A 1 100 ? 15.516 -5.552 -11.310 1.00 76.75 100 GLY A CA 1
ATOM 752 C C . GLY A 1 100 ? 14.918 -5.851 -12.687 1.00 76.75 100 GLY A C 1
ATOM 753 O O . GLY A 1 100 ? 14.418 -6.944 -12.937 1.00 76.75 100 GLY A O 1
ATOM 754 N N . ALA A 1 101 ? 14.942 -4.873 -13.592 1.00 81.31 101 ALA A N 1
ATOM 755 C CA . ALA A 1 101 ? 14.651 -5.128 -14.999 1.00 81.31 101 ALA A CA 1
ATOM 756 C C . ALA A 1 101 ? 15.897 -5.659 -15.714 1.00 81.31 101 ALA A C 1
ATOM 758 O O . ALA A 1 101 ? 17.026 -5.305 -15.372 1.00 81.31 101 ALA A O 1
ATOM 759 N N . TRP A 1 102 ? 15.694 -6.481 -16.743 1.00 87.31 102 TRP A N 1
ATOM 760 C CA . TRP A 1 102 ? 16.781 -6.888 -17.628 1.00 87.31 102 TRP A CA 1
ATOM 761 C C . TRP A 1 102 ? 17.397 -5.663 -18.314 1.00 87.31 102 TRP A C 1
ATOM 763 O O . TRP A 1 102 ? 16.671 -4.751 -18.710 1.00 87.31 102 TRP A O 1
ATOM 773 N N . GLU A 1 103 ? 18.712 -5.671 -18.535 1.00 90.94 103 GLU A N 1
ATOM 774 C CA . GLU A 1 103 ? 19.437 -4.550 -19.158 1.00 90.94 103 GLU A CA 1
ATOM 775 C C . GLU A 1 103 ? 18.803 -4.115 -20.488 1.00 90.94 103 GLU A C 1
ATOM 777 O O . GLU A 1 103 ? 18.514 -2.940 -20.694 1.00 90.94 103 GLU A O 1
ATOM 782 N N . HIS A 1 104 ? 18.437 -5.075 -21.343 1.00 91.12 104 HIS A N 1
ATOM 783 C CA . HIS A 1 104 ? 17.762 -4.782 -22.608 1.00 91.12 104 HIS A CA 1
ATOM 784 C C . HIS A 1 104 ? 16.381 -4.118 -22.435 1.00 91.12 104 HIS A C 1
ATOM 786 O O . HIS A 1 104 ? 15.955 -3.363 -23.310 1.00 91.12 104 HIS A O 1
ATOM 792 N N . VAL A 1 105 ? 15.665 -4.381 -21.332 1.00 89.81 105 VAL A N 1
ATOM 793 C CA . VAL A 1 105 ? 14.397 -3.703 -21.019 1.00 89.81 105 VAL A CA 1
ATOM 794 C C . VAL A 1 105 ? 14.673 -2.263 -20.612 1.00 89.81 105 VAL A C 1
ATOM 796 O O . VAL A 1 105 ? 14.012 -1.375 -21.139 1.00 89.81 105 VAL A O 1
ATOM 799 N N . ILE A 1 106 ? 15.664 -2.034 -19.746 1.00 88.75 106 ILE A N 1
ATOM 800 C CA . ILE A 1 106 ? 16.073 -0.694 -19.297 1.00 88.75 106 ILE A CA 1
ATOM 801 C C . ILE A 1 106 ? 16.505 0.163 -20.490 1.00 88.75 106 ILE A C 1
ATOM 803 O O . ILE A 1 106 ? 16.016 1.275 -20.675 1.00 88.75 106 ILE A O 1
ATOM 807 N N . GLU A 1 107 ? 17.380 -0.360 -21.348 1.00 91.94 107 GLU A N 1
ATOM 808 C CA . GLU A 1 107 ? 17.822 0.365 -22.538 1.00 91.94 107 GLU A CA 1
ATOM 809 C C . GLU A 1 107 ? 16.662 0.666 -23.491 1.00 91.94 107 GLU A C 1
ATOM 811 O O . GLU A 1 107 ? 16.569 1.760 -24.052 1.00 91.94 107 GLU A O 1
ATOM 816 N N . ARG A 1 108 ? 15.769 -0.309 -23.706 1.00 92.81 108 ARG A N 1
ATOM 817 C CA . ARG A 1 108 ? 14.590 -0.127 -24.557 1.00 92.81 108 ARG A CA 1
ATOM 818 C C . ARG A 1 108 ? 13.697 0.981 -24.008 1.00 92.81 108 ARG A C 1
ATOM 820 O O . ARG A 1 108 ? 13.314 1.852 -24.782 1.00 92.81 108 ARG A O 1
ATOM 827 N N . THR A 1 109 ? 13.370 0.970 -22.717 1.00 89.38 109 THR A N 1
ATOM 828 C CA . THR A 1 109 ? 12.457 1.957 -22.121 1.00 89.38 109 THR A CA 1
ATOM 829 C C . THR A 1 109 ? 13.065 3.359 -22.117 1.00 89.38 109 THR A C 1
ATOM 831 O O . THR A 1 109 ? 12.367 4.317 -22.445 1.00 89.38 109 THR A O 1
ATOM 834 N N . GLN A 1 110 ? 14.376 3.485 -21.877 1.00 89.62 110 GLN A N 1
ATOM 835 C CA . GLN A 1 110 ? 15.105 4.750 -22.027 1.00 89.62 110 GLN A CA 1
ATOM 836 C C . GLN A 1 110 ? 15.069 5.273 -23.469 1.00 89.62 110 GLN A C 1
ATOM 838 O O . GLN A 1 110 ? 14.802 6.453 -23.686 1.00 89.62 110 GLN A O 1
ATOM 843 N N . ARG A 1 111 ? 15.287 4.403 -24.467 1.00 94.44 111 ARG A N 1
ATOM 844 C CA . ARG A 1 111 ? 15.196 4.777 -25.893 1.00 94.44 111 ARG A CA 1
ATOM 845 C C . ARG A 1 111 ? 13.780 5.179 -26.301 1.00 94.44 111 ARG A C 1
ATOM 847 O O . ARG A 1 111 ? 13.627 6.076 -27.123 1.00 94.44 111 ARG A O 1
ATOM 854 N N . GLN A 1 112 ? 12.760 4.510 -25.763 1.00 93.19 112 GLN A N 1
ATOM 855 C CA . GLN A 1 112 ? 11.362 4.851 -26.033 1.00 93.19 112 GLN A CA 1
ATOM 856 C C . GLN A 1 112 ? 10.978 6.211 -25.440 1.00 93.19 112 GLN A C 1
ATOM 858 O O . GLN A 1 112 ? 10.136 6.886 -26.026 1.00 93.19 112 GLN A O 1
ATOM 863 N N . ASN A 1 113 ? 11.591 6.604 -24.314 1.00 92.56 113 ASN A N 1
ATOM 864 C CA . ASN A 1 113 ? 11.373 7.889 -23.645 1.00 92.56 113 ASN A CA 1
ATOM 865 C C . ASN A 1 113 ? 9.877 8.220 -23.474 1.00 92.56 113 ASN A C 1
ATOM 867 O O . ASN A 1 113 ? 9.413 9.313 -23.804 1.00 92.56 113 ASN A O 1
ATOM 871 N N . LEU A 1 114 ? 9.108 7.223 -23.024 1.00 92.19 114 LEU A N 1
ATOM 872 C CA . LEU A 1 114 ? 7.670 7.362 -22.820 1.00 92.19 114 LEU A CA 1
ATOM 873 C C . LEU A 1 114 ? 7.383 8.315 -21.648 1.00 92.19 114 LEU A C 1
ATOM 875 O O . LEU A 1 114 ? 8.139 8.313 -20.674 1.00 92.19 114 LEU A O 1
ATOM 879 N N . PRO A 1 115 ? 6.278 9.080 -21.695 1.00 94.75 115 PRO A N 1
ATOM 880 C CA . PRO A 1 115 ? 5.820 9.852 -20.547 1.00 94.75 115 PRO A CA 1
ATOM 881 C C . PRO A 1 115 ? 5.584 8.948 -19.335 1.00 94.75 115 PRO A C 1
ATOM 883 O O . PRO A 1 115 ? 4.990 7.880 -19.466 1.00 94.75 115 PRO A O 1
ATOM 886 N N . THR A 1 116 ? 6.022 9.389 -18.160 1.00 95.75 116 THR A N 1
ATOM 887 C CA . THR A 1 116 ? 5.818 8.678 -16.892 1.00 95.75 116 THR A CA 1
ATOM 888 C C . THR A 1 116 ? 4.868 9.444 -15.985 1.00 95.75 116 THR A C 1
ATOM 890 O O . THR A 1 116 ? 4.812 10.676 -16.034 1.00 95.75 116 THR A O 1
ATOM 893 N N . ILE A 1 117 ? 4.179 8.722 -15.109 1.00 97.81 117 ILE A N 1
ATOM 894 C CA . ILE A 1 117 ? 3.413 9.307 -14.006 1.00 97.81 117 ILE A CA 1
ATOM 895 C C . ILE A 1 117 ? 4.248 9.326 -12.722 1.00 97.81 117 ILE A C 1
ATOM 897 O O . ILE A 1 117 ? 5.235 8.602 -12.589 1.00 97.81 117 ILE A O 1
ATOM 901 N N . THR A 1 118 ? 3.869 10.172 -11.767 1.00 97.06 118 THR A N 1
ATOM 902 C CA . THR A 1 118 ? 4.509 10.196 -10.449 1.00 97.06 118 THR A CA 1
ATOM 903 C C . THR A 1 118 ? 4.063 9.009 -9.595 1.00 97.06 118 THR A C 1
ATOM 905 O O . THR A 1 118 ? 2.975 8.462 -9.775 1.00 97.06 118 THR A O 1
ATOM 908 N N . GLU A 1 119 ? 4.871 8.651 -8.597 1.00 95.25 119 GLU A N 1
ATOM 909 C CA . GLU A 1 119 ? 4.515 7.644 -7.586 1.00 95.25 119 GLU A CA 1
ATOM 910 C C . GLU A 1 119 ? 3.182 7.972 -6.892 1.00 95.25 119 GLU A C 1
ATOM 912 O O . GLU A 1 119 ? 2.333 7.100 -6.731 1.00 95.25 119 GLU A O 1
ATOM 917 N N . ALA A 1 120 ? 2.948 9.244 -6.548 1.00 95.81 120 ALA A N 1
ATOM 918 C CA . ALA A 1 120 ? 1.690 9.683 -5.945 1.00 95.81 120 ALA A CA 1
ATOM 919 C C . ALA A 1 120 ? 0.487 9.468 -6.884 1.00 95.81 120 ALA A C 1
ATOM 921 O O . ALA A 1 120 ? -0.572 9.018 -6.442 1.00 95.81 120 ALA A O 1
ATOM 922 N N . GLN A 1 121 ? 0.653 9.730 -8.187 1.00 97.94 121 GLN A N 1
ATOM 923 C CA . GLN A 1 121 ? -0.379 9.453 -9.190 1.00 97.94 121 GLN A CA 1
ATOM 924 C C . GLN A 1 121 ? -0.660 7.950 -9.301 1.00 97.94 121 GLN A C 1
ATOM 926 O O . GLN A 1 121 ? -1.826 7.560 -9.279 1.00 97.94 121 GLN A O 1
ATOM 931 N N . ALA A 1 122 ? 0.378 7.108 -9.352 1.00 98.44 122 ALA A N 1
ATOM 932 C CA . ALA A 1 122 ? 0.227 5.654 -9.425 1.00 98.44 122 ALA A CA 1
ATOM 933 C C . ALA A 1 122 ? -0.461 5.079 -8.173 1.00 98.44 122 ALA A C 1
ATOM 935 O O . ALA A 1 122 ? -1.430 4.327 -8.281 1.00 98.44 122 ALA A O 1
ATOM 936 N N . ASN A 1 123 ? -0.015 5.496 -6.985 1.00 98.00 123 ASN A N 1
ATOM 937 C CA . ASN A 1 123 ? -0.565 5.072 -5.696 1.00 98.00 123 ASN A CA 1
ATOM 938 C C . ASN A 1 123 ? -2.025 5.494 -5.503 1.00 98.00 123 ASN A C 1
ATOM 940 O O . ASN A 1 123 ? -2.813 4.746 -4.928 1.00 98.00 123 ASN A O 1
ATOM 944 N N . SER A 1 124 ? -2.413 6.673 -5.994 1.00 97.75 124 SER A N 1
ATOM 945 C CA . SER A 1 124 ? -3.818 7.081 -5.972 1.00 97.75 124 SER A CA 1
ATOM 946 C C . SER A 1 124 ? -4.644 6.300 -6.999 1.00 97.75 124 SER A C 1
ATOM 948 O O . SER A 1 124 ? -5.709 5.781 -6.656 1.00 97.75 124 SER A O 1
ATOM 950 N N . ARG A 1 125 ? -4.143 6.160 -8.236 1.00 98.69 125 ARG A N 1
ATOM 951 C CA . ARG A 1 125 ? -4.888 5.532 -9.334 1.00 98.69 125 ARG A CA 1
ATOM 952 C C . ARG A 1 125 ? -5.135 4.043 -9.111 1.00 98.69 125 ARG A C 1
ATOM 954 O O . ARG A 1 125 ? -6.211 3.573 -9.459 1.00 98.69 125 ARG A O 1
ATOM 961 N N . VAL A 1 126 ? -4.201 3.309 -8.503 1.00 98.75 126 VAL A N 1
ATOM 962 C CA . VAL A 1 126 ? -4.357 1.856 -8.290 1.00 98.75 126 VAL A CA 1
ATOM 963 C C . VAL A 1 126 ? -5.570 1.524 -7.410 1.00 98.75 126 VAL A C 1
ATOM 965 O O . VAL A 1 126 ? -6.275 0.548 -7.650 1.00 98.75 126 VAL A O 1
ATOM 968 N N . VAL A 1 127 ? -5.856 2.377 -6.423 1.00 98.75 127 VAL A N 1
ATOM 969 C CA . VAL A 1 127 ? -7.019 2.239 -5.537 1.00 98.75 127 VAL A CA 1
ATOM 970 C C . VAL A 1 127 ? -8.309 2.528 -6.297 1.00 98.75 127 VAL A C 1
ATOM 972 O O . VAL A 1 127 ? -9.285 1.803 -6.122 1.00 98.75 127 VAL A O 1
ATOM 975 N N . ASP A 1 128 ? -8.312 3.561 -7.147 1.00 98.69 128 ASP A N 1
ATOM 976 C CA . ASP A 1 128 ? -9.479 3.917 -7.961 1.00 98.69 128 ASP A CA 1
ATOM 977 C C . ASP A 1 128 ? -9.788 2.808 -8.966 1.00 98.69 128 ASP A C 1
ATOM 979 O O . ASP A 1 128 ? -10.926 2.361 -9.047 1.00 98.69 128 ASP A O 1
ATOM 983 N N . LEU A 1 129 ? -8.764 2.288 -9.646 1.00 98.81 129 LEU A N 1
ATOM 984 C CA . LEU A 1 129 ? -8.886 1.173 -10.581 1.00 98.81 129 LEU A CA 1
ATOM 985 C C . LEU A 1 129 ? -9.476 -0.076 -9.905 1.00 98.81 129 LEU A C 1
ATOM 987 O O . LEU A 1 129 ? -10.385 -0.710 -10.447 1.00 98.81 129 LEU A O 1
ATOM 991 N N . LEU A 1 130 ? -9.006 -0.423 -8.701 1.00 98.75 130 LEU A N 1
ATOM 992 C CA . LEU A 1 130 ? -9.583 -1.536 -7.948 1.00 98.75 130 LEU A CA 1
ATOM 993 C C . LEU A 1 130 ? -11.039 -1.254 -7.545 1.00 98.75 130 LEU A C 1
ATOM 995 O O . LEU A 1 130 ? -11.902 -2.115 -7.717 1.00 98.75 130 LEU A O 1
ATOM 999 N N . SER A 1 131 ? -11.320 -0.053 -7.034 1.00 98.50 131 SER A N 1
ATOM 1000 C CA . SER A 1 131 ? -12.663 0.392 -6.639 1.00 98.50 131 SER A CA 1
ATOM 1001 C C . SER A 1 131 ? -13.650 0.321 -7.812 1.00 98.50 131 SER A C 1
ATOM 1003 O O . SER A 1 131 ? -14.763 -0.189 -7.661 1.00 98.50 131 SER A O 1
ATOM 1005 N N . GLU A 1 132 ? -13.233 0.795 -8.988 1.00 98.62 132 GLU A N 1
ATOM 1006 C CA . GLU A 1 132 ? -13.973 0.741 -10.253 1.00 98.62 132 GLU A CA 1
ATOM 1007 C C . GLU A 1 132 ? -14.252 -0.708 -10.663 1.00 98.62 132 GLU A C 1
ATOM 1009 O O . GLU A 1 132 ? -15.397 -1.055 -10.960 1.00 98.62 132 GLU A O 1
ATOM 1014 N N . HIS A 1 133 ? -13.237 -1.579 -10.613 1.00 98.56 133 HIS A N 1
ATOM 1015 C CA . HIS A 1 133 ? -13.386 -2.994 -10.950 1.00 98.56 133 HIS A CA 1
ATOM 1016 C C . HIS A 1 133 ? -14.355 -3.728 -10.012 1.00 98.56 133 HIS A C 1
ATOM 1018 O O . HIS A 1 133 ? -15.164 -4.543 -10.457 1.00 98.56 133 HIS A O 1
ATOM 1024 N N . MET A 1 134 ? -14.278 -3.446 -8.710 1.00 97.75 134 MET A N 1
ATOM 1025 C CA . MET A 1 134 ? -15.113 -4.087 -7.694 1.00 97.75 134 MET A CA 1
ATOM 1026 C C . MET A 1 134 ? -16.528 -3.503 -7.615 1.00 97.75 134 MET A C 1
ATOM 1028 O O . MET A 1 134 ? -17.400 -4.118 -6.996 1.00 97.75 134 MET A O 1
ATOM 1032 N N . GLY A 1 135 ? -16.761 -2.315 -8.184 1.00 97.81 135 GLY A N 1
ATOM 1033 C CA . GLY A 1 135 ? -18.005 -1.565 -7.999 1.00 97.81 135 GLY A CA 1
ATOM 1034 C C . GLY A 1 135 ? -18.265 -1.200 -6.533 1.00 97.81 135 GLY A C 1
ATOM 1035 O O . GLY A 1 135 ? -19.420 -1.121 -6.113 1.00 97.81 135 GLY A O 1
ATOM 1036 N N . LYS A 1 136 ? -17.201 -1.041 -5.733 1.00 96.75 136 LYS A N 1
ATOM 1037 C CA . LYS A 1 136 ? -17.264 -0.745 -4.297 1.00 96.75 136 LYS A CA 1
ATOM 1038 C C . LYS A 1 136 ? -16.226 0.293 -3.925 1.00 96.75 136 LYS A C 1
ATOM 1040 O O . LYS A 1 136 ? -15.054 0.117 -4.231 1.00 96.75 136 LYS A O 1
ATOM 1045 N N . GLU A 1 137 ? -16.654 1.310 -3.188 1.00 97.75 137 GLU A N 1
ATOM 1046 C CA . GLU A 1 137 ? -15.746 2.321 -2.658 1.00 97.75 137 GLU A CA 1
ATOM 1047 C C . GLU A 1 137 ? -14.789 1.734 -1.617 1.00 97.75 137 GLU A C 1
ATOM 1049 O O . GLU A 1 137 ? -15.204 1.047 -0.679 1.00 97.75 137 GLU A O 1
ATOM 1054 N N . ILE A 1 138 ? -13.510 2.079 -1.749 1.00 98.56 138 ILE A N 1
ATOM 1055 C CA . ILE A 1 138 ? -12.501 1.849 -0.717 1.00 98.56 138 ILE A CA 1
ATOM 1056 C C . ILE A 1 138 ? -12.639 2.937 0.352 1.00 98.56 138 ILE A C 1
ATOM 1058 O O . ILE A 1 138 ? -12.505 4.127 0.074 1.00 98.56 138 ILE A O 1
ATOM 1062 N N . LYS A 1 139 ? -12.922 2.522 1.588 1.00 98.38 139 LYS A N 1
ATOM 1063 C CA . LYS A 1 139 ? -13.225 3.407 2.721 1.00 98.38 139 LYS A CA 1
ATOM 1064 C C . LYS A 1 139 ? -12.050 3.621 3.669 1.00 98.38 139 LYS A C 1
ATOM 1066 O O . LYS A 1 139 ? -12.121 4.515 4.505 1.00 98.38 139 LYS A O 1
ATOM 1071 N N . ALA A 1 140 ? -10.988 2.827 3.557 1.00 98.56 140 ALA A N 1
ATOM 1072 C CA . ALA A 1 140 ? -9.738 3.040 4.278 1.00 98.56 140 ALA A CA 1
ATOM 1073 C C . ALA A 1 140 ? -8.549 2.397 3.557 1.00 98.56 140 ALA A C 1
ATOM 1075 O O . ALA A 1 140 ? -8.722 1.517 2.710 1.00 98.56 140 ALA A O 1
ATOM 1076 N N . LEU A 1 141 ? -7.340 2.796 3.954 1.00 98.69 141 LEU A N 1
ATOM 1077 C CA . LEU A 1 141 ? -6.099 2.102 3.601 1.00 98.69 141 LEU A CA 1
ATOM 1078 C C . LEU A 1 141 ? -5.600 1.306 4.805 1.00 98.69 141 LEU A C 1
ATOM 1080 O O . LEU A 1 141 ? -5.598 1.825 5.914 1.00 98.69 141 LEU A O 1
ATOM 1084 N N . ILE A 1 142 ? -5.116 0.088 4.597 1.00 98.31 142 ILE A N 1
ATOM 1085 C CA . ILE A 1 142 ? -4.349 -0.673 5.596 1.00 98.31 142 ILE A CA 1
ATOM 1086 C C . ILE A 1 142 ? -2.900 -0.755 5.118 1.00 98.31 142 ILE A C 1
ATOM 1088 O O . ILE A 1 142 ? -2.653 -0.896 3.922 1.00 98.31 142 ILE A O 1
ATOM 1092 N N . ARG A 1 143 ? -1.911 -0.644 6.010 1.00 95.50 143 ARG A N 1
ATOM 1093 C CA . ARG A 1 143 ? -0.511 -0.809 5.583 1.00 95.50 143 ARG A CA 1
ATOM 1094 C C . ARG A 1 143 ? -0.263 -2.261 5.156 1.00 95.50 143 ARG A C 1
ATOM 1096 O O . ARG A 1 143 ? -0.663 -3.188 5.868 1.00 95.50 143 ARG A O 1
ATOM 1103 N N . SER A 1 144 ? 0.410 -2.466 4.021 1.00 94.75 144 SER A N 1
ATOM 1104 C CA . SER A 1 144 ? 0.770 -3.821 3.581 1.00 94.75 144 SER A CA 1
ATOM 1105 C C . SER A 1 144 ? 1.912 -4.400 4.420 1.00 94.75 144 SER A C 1
ATOM 1107 O O . SER A 1 144 ? 1.854 -5.538 4.884 1.00 94.75 144 SER A O 1
ATOM 1109 N N . GLU A 1 145 ? 2.923 -3.573 4.674 1.00 93.62 145 GLU A N 1
ATOM 1110 C CA . GLU A 1 145 ? 4.084 -3.885 5.494 1.00 93.62 145 GLU A CA 1
ATOM 1111 C C . GLU A 1 145 ? 4.620 -2.675 6.271 1.00 93.62 145 GLU A C 1
ATOM 1113 O O . GLU A 1 145 ? 4.055 -1.577 6.257 1.00 93.62 145 GLU A O 1
ATOM 1118 N N . ALA A 1 146 ? 5.673 -2.914 7.048 1.00 93.88 146 ALA A N 1
ATOM 1119 C CA . ALA A 1 146 ? 6.394 -1.881 7.778 1.00 93.88 146 ALA A CA 1
ATOM 1120 C C . ALA A 1 146 ? 7.328 -1.073 6.844 1.00 93.88 146 ALA A C 1
ATOM 1122 O O . ALA A 1 146 ? 7.563 -1.448 5.699 1.00 93.88 146 ALA A O 1
ATOM 1123 N N . ALA A 1 147 ? 7.891 0.029 7.340 1.00 94.12 147 ALA A N 1
ATOM 1124 C CA . ALA A 1 147 ? 8.614 1.047 6.578 1.00 94.12 147 ALA A CA 1
ATOM 1125 C C . ALA A 1 147 ? 7.749 1.735 5.500 1.00 94.12 147 ALA A C 1
ATOM 1127 O O . ALA A 1 147 ? 6.712 2.316 5.815 1.00 94.12 147 ALA A O 1
ATOM 1128 N N . GLU A 1 148 ? 8.184 1.723 4.240 1.00 92.56 148 GLU A N 1
ATOM 1129 C CA . GLU A 1 148 ? 7.652 2.561 3.157 1.00 92.56 148 GLU A CA 1
ATOM 1130 C C . GLU A 1 148 ? 6.150 2.374 2.908 1.00 92.56 148 GLU A C 1
ATOM 1132 O O . GLU A 1 148 ? 5.436 3.353 2.705 1.00 92.56 148 GLU A O 1
ATOM 1137 N N . ALA A 1 149 ? 5.631 1.149 3.036 1.00 94.62 149 ALA A N 1
ATOM 1138 C CA . ALA A 1 149 ? 4.199 0.888 2.903 1.00 94.62 149 ALA A CA 1
ATOM 1139 C C . ALA A 1 149 ? 3.344 1.587 3.982 1.00 94.62 149 ALA A C 1
ATOM 1141 O O . ALA A 1 149 ? 2.171 1.875 3.746 1.00 94.62 149 ALA A O 1
ATOM 1142 N N . THR A 1 150 ? 3.921 1.920 5.145 1.00 96.62 150 THR A N 1
ATOM 1143 C CA . THR A 1 150 ? 3.253 2.767 6.151 1.00 96.62 150 THR A CA 1
ATOM 1144 C C . THR A 1 150 ? 3.104 4.196 5.635 1.00 96.62 150 THR A C 1
ATOM 1146 O O . THR A 1 150 ? 2.020 4.771 5.710 1.00 96.62 150 THR A O 1
ATOM 1149 N N . THR A 1 151 ? 4.166 4.752 5.050 1.00 97.19 151 THR A N 1
ATOM 1150 C CA . THR A 1 151 ? 4.152 6.081 4.423 1.00 97.19 151 THR A CA 1
ATOM 1151 C C . THR A 1 151 ? 3.158 6.136 3.268 1.00 97.19 151 THR A C 1
ATOM 1153 O O . THR A 1 151 ? 2.355 7.066 3.198 1.00 97.19 151 THR A O 1
ATOM 1156 N N . THR A 1 152 ? 3.159 5.121 2.399 1.00 97.50 152 THR A N 1
ATOM 1157 C CA . THR A 1 152 ? 2.221 5.014 1.275 1.00 97.50 152 THR A CA 1
ATOM 1158 C C . THR A 1 152 ? 0.775 4.983 1.758 1.00 97.50 152 THR A C 1
ATOM 1160 O O . THR A 1 152 ? -0.035 5.774 1.279 1.00 97.50 152 THR A O 1
ATOM 1163 N N . ALA A 1 153 ? 0.445 4.146 2.747 1.00 98.19 153 ALA A N 1
ATOM 1164 C CA . ALA A 1 153 ? -0.910 4.081 3.292 1.00 98.19 153 ALA A CA 1
ATOM 1165 C C . ALA A 1 153 ? -1.370 5.429 3.875 1.00 98.19 153 ALA A C 1
ATOM 1167 O O . ALA A 1 153 ? -2.499 5.843 3.619 1.00 98.19 153 ALA A O 1
ATOM 1168 N N . LEU A 1 154 ? -0.497 6.134 4.604 1.00 98.56 154 LEU A N 1
ATOM 1169 C CA . LEU A 1 154 ? -0.796 7.451 5.174 1.00 98.56 154 LEU A CA 1
ATOM 1170 C C . LEU A 1 154 ? -1.048 8.506 4.088 1.00 98.56 154 LEU A C 1
ATOM 1172 O O . LEU A 1 154 ? -2.050 9.218 4.146 1.00 98.56 154 LEU A O 1
ATOM 1176 N N . LEU A 1 155 ? -0.150 8.618 3.106 1.00 98.50 155 LEU A N 1
ATOM 1177 C CA . LEU A 1 155 ? -0.234 9.643 2.061 1.00 98.50 155 LEU A CA 1
ATOM 1178 C C . LEU A 1 155 ? -1.427 9.411 1.130 1.00 98.50 155 LEU A C 1
ATOM 1180 O O . LEU A 1 155 ? -2.181 10.344 0.871 1.00 98.50 155 LEU A O 1
ATOM 1184 N N . VAL A 1 156 ? -1.654 8.168 0.691 1.00 98.50 156 VAL A N 1
ATOM 1185 C CA . VAL A 1 156 ? -2.793 7.831 -0.180 1.00 98.50 156 VAL A CA 1
ATOM 1186 C C . VAL A 1 156 ? -4.120 8.061 0.539 1.00 98.50 156 VAL A C 1
ATOM 1188 O O . VAL A 1 156 ? -5.049 8.618 -0.047 1.00 98.50 156 VAL A O 1
ATOM 1191 N N . ALA A 1 157 ? -4.212 7.676 1.816 1.00 98.62 157 ALA A N 1
ATOM 1192 C CA . ALA A 1 157 ? -5.399 7.919 2.629 1.00 98.62 157 ALA A CA 1
ATOM 1193 C C . ALA A 1 157 ? -5.686 9.423 2.766 1.00 98.62 157 ALA A C 1
ATOM 1195 O O . ALA A 1 157 ? -6.806 9.871 2.504 1.00 98.62 157 ALA A O 1
ATOM 1196 N N . ALA A 1 158 ? -4.658 10.215 3.087 1.00 98.38 158 ALA A N 1
ATOM 1197 C CA . ALA A 1 158 ? -4.769 11.665 3.207 1.00 98.38 158 ALA A CA 1
ATOM 1198 C C . ALA A 1 158 ? -5.145 12.343 1.878 1.00 98.38 158 ALA A C 1
ATOM 1200 O O . ALA A 1 158 ? -5.945 13.281 1.871 1.00 98.38 158 ALA A O 1
ATOM 1201 N N . ASP A 1 159 ? -4.619 11.860 0.750 1.00 97.44 159 ASP A N 1
ATOM 1202 C CA . ASP A 1 159 ? -4.956 12.375 -0.577 1.00 97.44 159 ASP A CA 1
ATOM 1203 C C . ASP A 1 159 ? -6.402 12.100 -0.977 1.00 97.44 159 ASP A C 1
ATOM 1205 O O . ASP A 1 159 ? -7.043 12.969 -1.570 1.00 97.44 159 ASP A O 1
ATOM 1209 N N . LYS A 1 160 ? -6.931 10.933 -0.602 1.00 97.44 160 LYS A N 1
ATOM 1210 C CA . LYS A 1 160 ? -8.319 10.537 -0.875 1.00 97.44 160 LYS A CA 1
ATOM 1211 C C . LYS A 1 160 ? -9.321 11.008 0.178 1.00 97.44 160 LYS A C 1
ATOM 1213 O O . LYS A 1 160 ? -10.521 10.840 -0.008 1.00 97.44 160 LYS A O 1
ATOM 1218 N N . GLY A 1 161 ? -8.856 11.596 1.281 1.00 97.38 161 GLY A N 1
ATOM 1219 C CA . GLY A 1 161 ? -9.718 12.048 2.374 1.00 97.38 161 GLY A CA 1
ATOM 1220 C C . GLY A 1 161 ? -10.359 10.910 3.180 1.00 97.38 161 GLY A C 1
ATOM 1221 O O . GLY A 1 161 ? -11.371 11.137 3.846 1.00 97.38 161 GLY A O 1
ATOM 1222 N N . ILE A 1 162 ? -9.773 9.711 3.146 1.00 98.31 162 ILE A N 1
ATOM 1223 C CA . ILE A 1 162 ? -10.218 8.519 3.887 1.00 98.31 162 ILE A CA 1
ATOM 1224 C C . ILE A 1 162 ? -9.226 8.186 5.014 1.00 98.31 162 ILE A C 1
ATOM 1226 O O . ILE A 1 162 ? -8.083 8.639 4.970 1.00 98.31 162 ILE A O 1
ATOM 1230 N N . PRO A 1 163 ? -9.626 7.459 6.072 1.00 98.56 163 PRO A N 1
ATOM 1231 C CA . PRO A 1 163 ? -8.706 7.085 7.141 1.00 98.56 163 PRO A CA 1
ATOM 1232 C C . PRO A 1 163 ? -7.743 5.961 6.734 1.00 98.56 163 PRO A C 1
ATOM 1234 O O . PRO A 1 163 ? -8.028 5.135 5.867 1.00 98.56 163 PRO A O 1
ATOM 1237 N N . THR A 1 164 ? -6.615 5.882 7.431 1.00 98.56 164 THR A N 1
ATOM 1238 C CA . THR A 1 164 ? -5.823 4.655 7.535 1.00 98.56 164 THR A CA 1
ATOM 1239 C C . THR A 1 164 ? -6.420 3.778 8.642 1.00 98.56 164 THR A C 1
ATOM 1241 O O . THR A 1 164 ? -6.850 4.280 9.680 1.00 98.56 164 THR A O 1
ATOM 1244 N N . LEU A 1 165 ? -6.483 2.469 8.436 1.00 98.44 165 LEU A N 1
ATOM 1245 C CA . LEU A 1 165 ? -6.881 1.503 9.451 1.00 98.44 165 LEU A CA 1
ATOM 1246 C C . LEU A 1 165 ? -5.725 1.301 10.441 1.00 98.44 165 LEU A C 1
ATOM 1248 O O . LEU A 1 165 ? -4.579 1.146 10.022 1.00 98.44 165 LEU A O 1
ATOM 1252 N N . ASP A 1 166 ? -6.028 1.288 11.738 1.00 97.50 166 ASP A N 1
ATOM 1253 C CA . ASP A 1 166 ? -5.091 1.016 12.838 1.00 97.50 166 ASP A CA 1
ATOM 1254 C C . ASP A 1 166 ? -4.757 -0.479 12.918 1.00 97.50 166 ASP A C 1
ATOM 1256 O O . ASP A 1 166 ? -5.157 -1.198 13.838 1.00 97.50 166 ASP A O 1
ATOM 1260 N N . ALA A 1 167 ? -4.153 -0.973 11.843 1.00 97.06 167 ALA A N 1
ATOM 1261 C CA . ALA A 1 167 ? -3.760 -2.354 11.675 1.00 97.06 167 ALA A CA 1
ATOM 1262 C C . ALA A 1 167 ? -2.750 -2.503 10.529 1.00 97.06 167 ALA A C 1
ATOM 1264 O O . ALA A 1 167 ? -2.595 -1.623 9.677 1.00 97.06 167 ALA A O 1
ATOM 1265 N N . GLY A 1 168 ? -2.119 -3.672 10.447 1.00 96.75 168 GLY A N 1
ATOM 1266 C CA . GLY A 1 168 ? -1.366 -4.120 9.274 1.00 96.75 168 GLY A CA 1
ATOM 1267 C C . GLY A 1 168 ? -1.747 -5.534 8.848 1.00 96.75 168 GLY A C 1
ATOM 1268 O O . GLY A 1 168 ? -2.194 -6.340 9.662 1.00 96.75 168 GLY A O 1
ATOM 1269 N N . ILE A 1 169 ? -1.532 -5.864 7.573 1.00 96.62 169 ILE A N 1
ATOM 1270 C CA . ILE A 1 169 ? -1.678 -7.252 7.082 1.00 96.62 169 ILE A CA 1
ATOM 1271 C C . ILE A 1 169 ? -0.414 -8.094 7.321 1.00 96.62 169 ILE A C 1
ATOM 1273 O O . ILE A 1 169 ? -0.409 -9.301 7.088 1.00 96.62 169 ILE A O 1
ATOM 1277 N N . THR A 1 170 ? 0.658 -7.465 7.809 1.00 95.12 170 THR A N 1
ATOM 1278 C CA . THR A 1 170 ? 1.905 -8.095 8.257 1.00 95.12 170 THR A CA 1
ATOM 1279 C C . THR A 1 170 ? 2.435 -7.385 9.508 1.00 95.12 170 THR A C 1
ATOM 1281 O O . THR A 1 170 ? 2.219 -6.186 9.721 1.00 95.12 170 THR A O 1
ATOM 1284 N N . GLY A 1 171 ? 3.157 -8.124 10.355 1.00 89.00 171 GLY A N 1
ATOM 1285 C CA . GLY A 1 171 ? 3.788 -7.572 11.563 1.00 89.00 171 GLY A CA 1
ATOM 1286 C C . GLY A 1 171 ? 5.185 -6.975 11.337 1.00 89.00 171 GLY A C 1
ATOM 1287 O O . GLY A 1 171 ? 5.727 -6.343 12.235 1.00 89.00 171 GLY A O 1
ATOM 1288 N N . ARG A 1 172 ? 5.781 -7.202 10.161 1.00 92.25 172 ARG A N 1
ATOM 1289 C CA . ARG A 1 172 ? 7.135 -6.775 9.763 1.00 92.25 172 ARG A CA 1
ATOM 1290 C C . ARG A 1 172 ? 7.211 -6.650 8.241 1.00 92.25 172 ARG A C 1
ATOM 1292 O O . ARG A 1 172 ? 6.251 -7.004 7.566 1.00 92.25 172 ARG A O 1
ATOM 1299 N N . ALA A 1 173 ? 8.356 -6.234 7.700 1.00 91.88 173 ALA A N 1
ATOM 1300 C CA . ALA A 1 173 ? 8.601 -6.375 6.264 1.00 91.88 173 ALA A CA 1
ATOM 1301 C C . ALA A 1 173 ? 8.717 -7.858 5.878 1.00 91.88 173 ALA A C 1
ATOM 1303 O O . ALA A 1 173 ? 9.323 -8.645 6.620 1.00 91.88 173 ALA A O 1
ATOM 1304 N N . VAL A 1 174 ? 8.156 -8.241 4.732 1.00 91.38 174 VAL A N 1
ATOM 1305 C CA . VAL A 1 174 ? 8.171 -9.623 4.224 1.00 91.38 174 VAL A CA 1
ATOM 1306 C C . VAL A 1 174 ? 8.665 -9.656 2.774 1.00 91.38 174 VAL A C 1
ATOM 1308 O O . VAL A 1 174 ? 8.391 -8.726 2.026 1.00 91.38 174 VAL A O 1
ATOM 1311 N N . PRO A 1 175 ? 9.430 -10.683 2.359 1.00 87.62 175 PRO A N 1
ATOM 1312 C CA . PRO A 1 175 ? 9.956 -10.728 0.997 1.00 87.62 175 PRO A CA 1
ATOM 1313 C C . PRO A 1 175 ? 8.890 -10.982 -0.076 1.00 87.62 175 PRO A C 1
ATOM 1315 O O . PRO A 1 175 ? 9.081 -10.520 -1.201 1.00 87.62 175 PRO A O 1
ATOM 1318 N N . GLU A 1 176 ? 7.808 -11.697 0.247 1.00 88.19 176 GLU A N 1
ATOM 1319 C CA . GLU A 1 176 ? 6.790 -12.106 -0.727 1.00 88.19 176 GLU A CA 1
ATOM 1320 C C . GLU A 1 176 ? 5.364 -12.019 -0.139 1.00 88.19 176 GLU A C 1
ATOM 1322 O O . GLU A 1 176 ? 5.144 -12.176 1.069 1.00 88.19 176 GLU A O 1
ATOM 1327 N N . VAL A 1 177 ? 4.378 -11.752 -1.000 1.00 86.38 177 VAL A N 1
ATOM 1328 C CA . VAL A 1 177 ? 2.991 -11.396 -0.628 1.00 86.38 177 VAL A CA 1
ATOM 1329 C C . VAL A 1 177 ? 2.209 -12.487 0.112 1.00 86.38 177 VAL A C 1
ATOM 1331 O O . VAL A 1 177 ? 1.368 -12.188 0.966 1.00 86.38 177 VAL A O 1
ATOM 1334 N N . GLN A 1 178 ? 2.529 -13.760 -0.117 1.00 88.81 178 GLN A N 1
ATOM 1335 C CA . GLN A 1 178 ? 1.907 -14.896 0.567 1.00 88.81 178 GLN A CA 1
ATOM 1336 C C . GLN A 1 178 ? 2.271 -15.000 2.050 1.00 88.81 178 GLN A C 1
ATOM 1338 O O . GLN A 1 178 ? 1.739 -15.837 2.772 1.00 88.81 178 GLN A O 1
ATOM 1343 N N . GLN A 1 179 ? 3.189 -14.174 2.545 1.00 93.12 179 GLN A N 1
ATOM 1344 C CA . GLN A 1 179 ? 3.518 -14.122 3.971 1.00 93.12 179 GLN A CA 1
ATOM 1345 C C . GLN A 1 179 ? 2.599 -13.172 4.750 1.00 93.12 179 GLN A C 1
ATOM 1347 O O . GLN A 1 179 ? 2.834 -12.907 5.931 1.00 93.12 179 GLN A O 1
ATOM 1352 N N . SER A 1 180 ? 1.561 -12.657 4.092 1.00 94.44 180 SER A N 1
ATOM 1353 C CA . SER A 1 180 ? 0.531 -11.831 4.700 1.00 94.44 180 SER A CA 1
ATOM 1354 C C . SER A 1 180 ? -0.439 -12.664 5.551 1.00 94.44 180 SER A C 1
ATOM 1356 O O . SER A 1 180 ? -0.798 -13.798 5.225 1.00 94.44 180 SER A O 1
ATOM 1358 N N . ILE A 1 181 ? -0.882 -12.084 6.669 1.00 95.69 181 ILE A N 1
ATOM 1359 C CA . ILE A 1 181 ? -1.884 -12.677 7.564 1.00 95.69 181 ILE A CA 1
ATOM 1360 C C . ILE A 1 181 ? -3.206 -12.997 6.852 1.00 95.69 181 ILE A C 1
ATOM 1362 O O . ILE A 1 181 ? -3.721 -14.093 7.082 1.00 95.69 181 ILE A O 1
ATOM 1366 N N . PRO A 1 182 ? -3.757 -12.126 5.979 1.00 96.25 182 PRO A N 1
ATOM 1367 C CA . PRO A 1 182 ? -4.954 -12.461 5.225 1.00 96.25 182 PRO A CA 1
ATOM 1368 C C . PRO A 1 182 ? -4.816 -13.766 4.447 1.00 96.25 182 PRO A C 1
ATOM 1370 O O . PRO A 1 182 ? -5.681 -14.629 4.581 1.00 96.25 182 PRO A O 1
ATOM 1373 N N . TRP A 1 183 ? -3.720 -13.948 3.702 1.00 95.44 183 TRP A N 1
ATOM 1374 C CA . TRP A 1 183 ? -3.525 -15.154 2.900 1.00 95.44 183 TRP A CA 1
ATOM 1375 C C . TRP A 1 183 ? -3.432 -16.409 3.767 1.00 95.44 183 TRP A C 1
ATOM 1377 O O . TRP A 1 183 ? -4.111 -17.400 3.498 1.00 95.44 183 TRP A O 1
ATOM 1387 N N . ILE A 1 184 ? -2.664 -16.346 4.859 1.00 94.00 184 ILE A N 1
ATOM 1388 C CA . ILE A 1 184 ? -2.547 -17.447 5.829 1.00 94.00 184 ILE A CA 1
ATOM 1389 C C . ILE A 1 184 ? -3.925 -17.831 6.400 1.00 94.00 184 ILE A C 1
ATOM 1391 O O . ILE A 1 184 ? -4.172 -19.004 6.678 1.00 94.00 184 ILE A O 1
ATOM 1395 N N . ASN A 1 185 ? -4.839 -16.864 6.518 1.00 95.94 185 ASN A N 1
ATOM 1396 C CA . ASN A 1 185 ? -6.213 -17.058 6.979 1.00 95.94 185 ASN A CA 1
ATOM 1397 C C . ASN A 1 185 ? -7.241 -17.217 5.839 1.00 95.94 185 ASN A C 1
ATOM 1399 O O . ASN A 1 185 ? -8.443 -17.056 6.060 1.00 95.94 185 ASN A O 1
ATOM 1403 N N . GLY A 1 186 ? -6.794 -17.561 4.627 1.00 94.25 186 GLY A N 1
ATOM 1404 C CA . GLY A 1 186 ? -7.663 -17.913 3.500 1.00 94.25 186 GLY A CA 1
ATOM 1405 C C . GLY A 1 186 ? -8.333 -16.729 2.797 1.00 94.25 186 GLY A C 1
ATOM 1406 O O . GLY A 1 186 ? -9.336 -16.916 2.110 1.00 94.25 186 GLY A O 1
ATOM 1407 N N . ILE A 1 187 ? -7.812 -15.512 2.965 1.00 95.56 187 ILE A N 1
ATOM 1408 C CA . ILE A 1 187 ? -8.245 -14.314 2.239 1.00 95.56 187 ILE A CA 1
ATOM 1409 C C . ILE A 1 187 ? -7.219 -14.020 1.142 1.00 95.56 187 ILE A C 1
ATOM 1411 O O . ILE A 1 187 ? -6.091 -13.622 1.425 1.00 95.56 187 ILE A O 1
ATOM 1415 N N . ALA A 1 188 ? -7.626 -14.201 -0.110 1.00 93.00 188 ALA A N 1
ATOM 1416 C CA . ALA A 1 188 ? -6.777 -13.949 -1.269 1.00 93.00 188 ALA A CA 1
ATOM 1417 C C . ALA A 1 188 ? -6.538 -12.447 -1.507 1.00 93.00 188 ALA A C 1
ATOM 1419 O O . ALA A 1 188 ? -7.377 -11.614 -1.152 1.00 93.00 188 ALA A O 1
ATOM 1420 N N . SER A 1 189 ? -5.421 -12.092 -2.151 1.00 93.44 189 SER A N 1
ATOM 1421 C CA . SER A 1 189 ? -5.167 -10.707 -2.575 1.00 93.44 189 SER A CA 1
ATOM 1422 C C . SER A 1 189 ? -5.943 -10.266 -3.815 1.00 93.44 189 SER A C 1
ATOM 1424 O O . SER A 1 189 ? -5.941 -9.078 -4.136 1.00 93.44 189 SER A O 1
ATOM 1426 N N . ILE A 1 190 ? -6.616 -11.202 -4.487 1.00 95.88 190 ILE A N 1
ATOM 1427 C CA . ILE A 1 190 ? -7.390 -10.969 -5.707 1.00 95.88 190 ILE A CA 1
ATOM 1428 C C . ILE A 1 190 ? -8.858 -10.571 -5.428 1.00 95.88 190 ILE A C 1
ATOM 1430 O O . ILE A 1 190 ? -9.458 -11.056 -4.466 1.00 95.88 190 ILE A O 1
ATOM 1434 N N . PRO A 1 191 ? -9.476 -9.742 -6.294 1.00 97.31 191 PRO A N 1
ATOM 1435 C CA . PRO A 1 191 ? -8.837 -9.070 -7.422 1.00 97.31 191 PRO A CA 1
ATOM 1436 C C . PRO A 1 191 ? -7.805 -8.046 -6.937 1.00 97.31 191 PRO A C 1
ATOM 1438 O O . PRO A 1 191 ? -7.998 -7.407 -5.906 1.00 97.31 191 PRO A O 1
ATOM 1441 N N . THR A 1 192 ? -6.720 -7.888 -7.692 1.00 97.81 192 THR A N 1
ATOM 1442 C CA . THR A 1 192 ? -5.724 -6.840 -7.443 1.00 97.81 192 THR A CA 1
ATOM 1443 C C . THR A 1 192 ? -5.510 -5.983 -8.684 1.00 97.81 192 THR A C 1
ATOM 1445 O O . THR A 1 192 ? -5.546 -6.476 -9.814 1.00 97.81 192 THR A O 1
ATOM 1448 N N . ALA A 1 193 ? -5.316 -4.687 -8.460 1.00 98.69 193 ALA A N 1
ATOM 1449 C CA . ALA A 1 193 ? -4.951 -3.694 -9.446 1.00 98.69 193 ALA A CA 1
ATOM 1450 C C . ALA A 1 193 ? -3.445 -3.417 -9.430 1.00 98.69 193 ALA A C 1
ATOM 1452 O O . ALA A 1 193 ? -2.820 -3.374 -8.370 1.00 98.69 193 ALA A O 1
ATOM 1453 N N . ILE A 1 194 ? -2.885 -3.171 -10.613 1.00 98.75 194 ILE A N 1
ATOM 1454 C CA . ILE A 1 194 ? -1.495 -2.775 -10.824 1.00 98.75 194 ILE A CA 1
ATOM 1455 C C . ILE A 1 194 ? -1.460 -1.541 -11.727 1.00 98.75 194 ILE A C 1
ATOM 1457 O O . ILE A 1 194 ? -2.154 -1.498 -12.745 1.00 98.75 194 ILE A O 1
ATOM 1461 N N . ILE A 1 195 ? -0.628 -0.566 -11.356 1.00 98.75 195 ILE A N 1
ATOM 1462 C CA . ILE A 1 195 ? -0.294 0.611 -12.162 1.00 98.75 195 ILE A CA 1
ATOM 1463 C C . ILE A 1 195 ? 1.208 0.618 -12.443 1.00 98.75 195 ILE A C 1
ATOM 1465 O O . ILE A 1 195 ? 2.022 0.558 -11.519 1.00 98.75 195 ILE A O 1
ATOM 1469 N N . THR A 1 196 ? 1.590 0.695 -13.716 1.00 97.69 196 THR A N 1
ATOM 1470 C CA . THR A 1 196 ? 3.002 0.780 -14.126 1.00 97.69 196 THR A CA 1
ATOM 1471 C C . THR A 1 196 ? 3.509 2.233 -14.081 1.00 97.69 196 THR A C 1
ATOM 1473 O O . THR A 1 196 ? 2.705 3.168 -14.041 1.00 97.69 196 THR A O 1
ATOM 1476 N N . PRO A 1 197 ? 4.832 2.479 -14.165 1.00 96.00 197 PRO A N 1
ATOM 1477 C CA . PRO A 1 197 ? 5.384 3.838 -14.226 1.00 96.00 197 PRO A CA 1
ATOM 1478 C C . PRO A 1 197 ? 4.910 4.684 -15.422 1.00 96.00 197 PRO A C 1
ATOM 1480 O O . PRO A 1 197 ? 5.038 5.908 -15.389 1.00 96.00 197 PRO A O 1
ATOM 1483 N N . TRP A 1 198 ? 4.353 4.064 -16.469 1.00 96.44 198 TRP A N 1
ATOM 1484 C CA . TRP A 1 198 ? 3.768 4.762 -17.625 1.00 96.44 198 TRP A CA 1
ATOM 1485 C C . TRP A 1 198 ? 2.248 4.934 -17.526 1.00 96.44 198 TRP A C 1
ATOM 1487 O O . TRP A 1 198 ? 1.645 5.531 -18.415 1.00 96.44 198 TRP A O 1
ATOM 1497 N N . GLY A 1 199 ? 1.632 4.455 -16.441 1.00 97.50 199 GLY A N 1
ATOM 1498 C CA . GLY A 1 199 ? 0.192 4.544 -16.215 1.00 97.50 199 GLY A CA 1
ATOM 1499 C C . GLY A 1 199 ? -0.623 3.429 -16.868 1.00 97.50 199 GLY A C 1
ATOM 1500 O O . GLY A 1 199 ? -1.824 3.609 -17.047 1.00 97.50 199 GLY A O 1
ATOM 1501 N N . ASP A 1 200 ? -0.010 2.293 -17.222 1.00 98.12 200 ASP A N 1
ATOM 1502 C CA . ASP A 1 200 ? -0.779 1.132 -17.681 1.00 98.12 200 ASP A CA 1
ATOM 1503 C C . ASP A 1 200 ? -1.642 0.598 -16.530 1.00 98.12 200 ASP A C 1
ATOM 1505 O O . ASP A 1 200 ? -1.157 0.440 -15.408 1.00 98.12 200 ASP A O 1
ATOM 1509 N N . GLU A 1 201 ? -2.904 0.290 -16.825 1.00 98.69 201 GLU A N 1
ATOM 1510 C CA . GLU A 1 201 ? -3.895 -0.187 -15.861 1.00 98.69 201 GLU A CA 1
ATOM 1511 C C . GLU A 1 201 ? -4.142 -1.683 -16.040 1.00 98.69 201 GLU A C 1
ATOM 1513 O O . GLU A 1 201 ? -4.588 -2.132 -17.098 1.00 98.69 201 GLU A O 1
ATOM 1518 N N . ILE A 1 202 ? -3.848 -2.472 -15.008 1.00 98.81 202 ILE A N 1
ATOM 1519 C CA . ILE A 1 202 ? -3.934 -3.932 -15.066 1.00 98.81 202 ILE A CA 1
ATOM 1520 C C . ILE A 1 202 ? -4.742 -4.436 -13.872 1.00 98.81 202 ILE A C 1
ATOM 1522 O O . ILE A 1 202 ? -4.497 -4.037 -12.739 1.00 98.81 202 ILE A O 1
ATOM 1526 N N . ILE A 1 203 ? -5.677 -5.356 -14.121 1.00 98.62 203 ILE A N 1
ATOM 1527 C CA . ILE A 1 203 ? -6.383 -6.104 -13.078 1.00 98.62 203 ILE A CA 1
ATOM 1528 C C . ILE A 1 203 ? -6.007 -7.580 -13.185 1.00 98.62 203 ILE A C 1
ATOM 1530 O O . ILE A 1 203 ? -6.299 -8.233 -14.191 1.00 98.62 203 ILE A O 1
ATOM 1534 N N . ILE A 1 204 ? -5.441 -8.136 -12.116 1.00 98.25 204 ILE A N 1
ATOM 1535 C CA . ILE A 1 204 ? -5.426 -9.582 -11.905 1.00 98.25 204 ILE A CA 1
ATOM 1536 C C . ILE A 1 204 ? -6.752 -9.925 -11.235 1.00 98.25 204 ILE A C 1
ATOM 1538 O O . ILE A 1 204 ? -6.905 -9.828 -10.018 1.00 98.25 204 ILE A O 1
ATOM 1542 N N . LYS A 1 205 ? -7.745 -10.265 -12.062 1.00 97.50 205 LYS A N 1
ATOM 1543 C CA . LYS A 1 205 ? -9.098 -10.590 -11.593 1.00 97.50 205 LYS A CA 1
ATOM 1544 C C . LYS A 1 205 ? -9.110 -11.877 -10.773 1.00 97.50 205 LYS A C 1
ATOM 1546 O O . LYS A 1 205 ? -9.827 -11.964 -9.784 1.00 97.50 205 LYS A O 1
ATOM 1551 N N . ASP A 1 206 ? -8.368 -12.869 -11.249 1.00 96.38 206 ASP A N 1
ATOM 1552 C CA . ASP A 1 206 ? -8.313 -14.206 -10.679 1.00 96.38 206 ASP A CA 1
ATOM 1553 C C . ASP A 1 206 ? -6.919 -14.807 -10.881 1.00 96.38 206 ASP A C 1
ATOM 1555 O O . ASP A 1 206 ? -6.250 -14.529 -11.882 1.00 96.38 206 ASP A O 1
ATOM 1559 N N . ALA A 1 207 ? -6.487 -15.614 -9.920 1.00 95.38 207 ALA A N 1
ATOM 1560 C CA . ALA A 1 207 ? -5.221 -16.331 -9.905 1.00 95.38 207 ALA A CA 1
ATOM 1561 C C . ALA A 1 207 ? -5.376 -17.579 -9.030 1.00 95.38 207 ALA A C 1
ATOM 1563 O O . ALA A 1 207 ? -6.169 -17.598 -8.093 1.00 95.38 207 ALA A O 1
ATOM 1564 N N . VAL A 1 208 ? -4.614 -18.627 -9.342 1.00 94.81 208 VAL A N 1
ATOM 1565 C CA . VAL A 1 208 ? -4.754 -19.930 -8.670 1.00 94.81 208 VAL A CA 1
ATOM 1566 C C . VAL A 1 208 ? -4.384 -19.850 -7.186 1.00 94.81 208 VAL A C 1
ATOM 1568 O O . VAL A 1 208 ? -5.021 -20.505 -6.365 1.00 94.81 208 VAL A O 1
ATOM 1571 N N . ASP A 1 209 ? -3.369 -19.056 -6.850 1.00 94.25 209 ASP A N 1
ATOM 1572 C CA . ASP A 1 209 ? -2.928 -18.789 -5.486 1.00 94.25 209 ASP A CA 1
ATOM 1573 C C . ASP A 1 209 ? -2.103 -17.491 -5.408 1.00 94.25 209 ASP A C 1
ATOM 1575 O O . ASP A 1 209 ? -1.841 -16.820 -6.411 1.00 94.25 209 ASP A O 1
ATOM 1579 N N . GLU A 1 210 ? -1.686 -17.148 -4.191 1.00 93.50 210 GLU A N 1
ATOM 1580 C CA . GLU A 1 210 ? -0.930 -15.935 -3.878 1.00 93.50 210 GLU A CA 1
ATOM 1581 C C . GLU A 1 210 ? 0.501 -15.952 -4.445 1.00 93.50 210 GLU A C 1
ATOM 1583 O O . GLU A 1 210 ? 1.022 -14.910 -4.837 1.00 93.50 210 GLU A O 1
ATOM 1588 N N . TYR A 1 211 ? 1.109 -17.135 -4.590 1.00 94.75 211 TYR A N 1
ATOM 1589 C CA . TYR A 1 211 ? 2.394 -17.289 -5.284 1.00 94.75 211 TYR A CA 1
ATOM 1590 C C . TYR A 1 211 ? 2.265 -16.911 -6.760 1.00 94.75 211 TYR A C 1
ATOM 1592 O O . TYR A 1 211 ? 3.135 -16.257 -7.331 1.00 94.75 211 TYR A O 1
ATOM 1600 N N . ARG A 1 212 ? 1.147 -17.275 -7.394 1.00 96.19 212 ARG A N 1
ATOM 1601 C CA . ARG A 1 212 ? 0.899 -16.916 -8.785 1.00 96.19 212 ARG A CA 1
ATOM 1602 C C . ARG A 1 212 ? 0.620 -15.427 -8.952 1.00 96.19 212 ARG A C 1
ATOM 1604 O O . ARG A 1 212 ? 1.054 -14.858 -9.956 1.00 96.19 212 ARG A O 1
ATOM 1611 N N . VAL A 1 213 ? -0.071 -14.801 -7.998 1.00 96.06 213 VAL A N 1
ATOM 1612 C CA . VAL A 1 213 ? -0.220 -13.337 -7.967 1.00 96.06 213 VAL A CA 1
ATOM 1613 C C . VAL A 1 213 ? 1.155 -12.677 -7.909 1.00 96.06 213 VAL A C 1
ATOM 1615 O O . VAL A 1 213 ? 1.424 -11.789 -8.721 1.00 96.06 213 VAL A O 1
ATOM 1618 N N . GLU A 1 214 ? 2.039 -13.151 -7.030 1.00 95.44 214 GLU A N 1
ATOM 1619 C CA . GLU A 1 214 ? 3.411 -12.651 -6.902 1.00 95.44 214 GLU A CA 1
ATOM 1620 C C . GLU A 1 214 ? 4.186 -12.762 -8.220 1.00 95.44 214 GLU A C 1
ATOM 1622 O O . GLU A 1 214 ? 4.684 -11.762 -8.738 1.00 95.44 214 GLU A O 1
ATOM 1627 N N . ASP A 1 215 ? 4.239 -13.959 -8.811 1.00 95.56 215 ASP A N 1
ATOM 1628 C CA . ASP A 1 215 ? 4.975 -14.214 -10.051 1.00 95.56 215 ASP A CA 1
ATOM 1629 C C . ASP A 1 215 ? 4.519 -13.299 -11.193 1.00 95.56 215 ASP A C 1
ATOM 1631 O O . ASP A 1 215 ? 5.336 -12.736 -11.927 1.00 95.56 215 ASP A O 1
ATOM 1635 N N . ILE A 1 216 ? 3.199 -13.163 -11.370 1.00 96.69 216 ILE A N 1
ATOM 1636 C CA . ILE A 1 216 ? 2.621 -12.328 -12.428 1.00 96.69 216 ILE A CA 1
ATOM 1637 C C . ILE A 1 216 ? 2.951 -10.858 -12.166 1.00 96.69 216 ILE A C 1
ATOM 1639 O O . ILE A 1 216 ? 3.401 -10.158 -13.074 1.00 96.69 216 ILE A O 1
ATOM 1643 N N . SER A 1 217 ? 2.776 -10.400 -10.928 1.00 96.56 217 SER A N 1
ATOM 1644 C CA . SER A 1 217 ? 3.018 -9.008 -10.541 1.00 96.56 217 SER A CA 1
ATOM 1645 C C . SER A 1 217 ? 4.489 -8.625 -10.701 1.00 96.56 217 SER A C 1
ATOM 1647 O O . SER A 1 217 ? 4.804 -7.557 -11.232 1.00 96.56 217 SER A O 1
ATOM 1649 N N . ARG A 1 218 ? 5.414 -9.521 -10.339 1.00 96.19 218 ARG A N 1
ATOM 1650 C CA . ARG A 1 218 ? 6.852 -9.323 -10.559 1.00 96.19 218 ARG A CA 1
ATOM 1651 C C . ARG A 1 218 ? 7.219 -9.347 -12.036 1.00 96.19 218 ARG A C 1
ATOM 1653 O O . ARG A 1 218 ? 8.027 -8.525 -12.457 1.00 96.19 218 ARG A O 1
ATOM 1660 N N . ALA A 1 219 ? 6.616 -10.224 -12.840 1.00 96.56 219 ALA A N 1
ATOM 1661 C CA . ALA A 1 219 ? 6.836 -10.233 -14.286 1.00 96.56 219 ALA A CA 1
ATOM 1662 C C . ALA A 1 219 ? 6.379 -8.919 -14.944 1.00 96.56 219 ALA A C 1
ATOM 1664 O O . ALA A 1 219 ? 7.084 -8.391 -15.808 1.00 96.56 219 ALA A O 1
ATOM 1665 N N . ILE A 1 220 ? 5.251 -8.359 -14.492 1.00 97.19 220 ILE A N 1
ATOM 1666 C CA . ILE A 1 220 ? 4.799 -7.022 -14.895 1.00 97.19 220 ILE A CA 1
ATOM 1667 C C . ILE A 1 220 ? 5.846 -5.981 -14.492 1.00 97.19 220 ILE A C 1
ATOM 1669 O O . ILE A 1 220 ? 6.325 -5.255 -15.356 1.00 97.19 220 ILE A O 1
ATOM 1673 N N . ALA A 1 221 ? 6.295 -5.966 -13.233 1.00 96.44 221 ALA A N 1
ATOM 1674 C CA . ALA A 1 221 ? 7.320 -5.029 -12.771 1.00 96.44 221 ALA A CA 1
ATOM 1675 C C . ALA A 1 221 ? 8.621 -5.113 -13.595 1.00 96.44 221 ALA A C 1
ATOM 1677 O O . ALA A 1 221 ? 9.175 -4.082 -13.973 1.00 96.44 221 ALA A O 1
ATOM 1678 N N . VAL A 1 222 ? 9.096 -6.318 -13.939 1.00 95.75 222 VAL A N 1
ATOM 1679 C CA . VAL A 1 222 ? 10.269 -6.515 -14.815 1.00 95.75 222 VAL A CA 1
ATOM 1680 C C . VAL A 1 222 ? 10.036 -5.901 -16.195 1.00 95.75 222 VAL A C 1
ATOM 1682 O O . VAL A 1 222 ? 10.892 -5.163 -16.687 1.00 95.75 222 VAL A O 1
ATOM 1685 N N . ALA A 1 223 ? 8.887 -6.176 -16.818 1.00 94.19 223 ALA A N 1
ATOM 1686 C CA . ALA A 1 223 ? 8.518 -5.578 -18.101 1.00 94.19 223 ALA A CA 1
ATOM 1687 C C . ALA A 1 223 ? 8.383 -4.045 -18.008 1.00 94.19 223 ALA A C 1
ATOM 1689 O O . ALA A 1 223 ? 8.615 -3.345 -19.000 1.00 94.19 223 ALA A O 1
ATOM 1690 N N . SER A 1 224 ? 8.087 -3.548 -16.804 1.00 94.19 224 SER A N 1
ATOM 1691 C CA . SER A 1 224 ? 7.884 -2.145 -16.456 1.00 94.19 224 SER A CA 1
ATOM 1692 C C . SER A 1 224 ? 9.126 -1.376 -16.010 1.00 94.19 224 SER A C 1
ATOM 1694 O O . SER A 1 224 ? 9.023 -0.302 -15.429 1.00 94.19 224 SER A O 1
ATOM 1696 N N . GLY A 1 225 ? 10.324 -1.881 -16.315 1.00 91.12 225 GLY A N 1
ATOM 1697 C CA . GLY A 1 225 ? 11.568 -1.192 -15.953 1.00 91.12 225 GLY A CA 1
ATOM 1698 C C . GLY A 1 225 ? 12.000 -1.417 -14.502 1.00 91.12 225 GLY A C 1
ATOM 1699 O O . GLY A 1 225 ? 12.941 -0.782 -14.040 1.00 91.12 225 GLY A O 1
ATOM 1700 N N . GLY A 1 226 ? 11.372 -2.371 -13.813 1.00 92.81 226 GLY A N 1
ATOM 1701 C CA . GLY A 1 226 ? 11.806 -2.910 -12.525 1.00 92.81 226 GLY A CA 1
ATOM 1702 C C . GLY A 1 226 ? 10.813 -2.691 -11.388 1.00 92.81 226 GLY A C 1
ATOM 1703 O O . GLY A 1 226 ? 10.967 -3.332 -10.346 1.00 92.81 226 GLY A O 1
ATOM 1704 N N . SER A 1 227 ? 9.799 -1.845 -11.580 1.00 93.38 227 SER A N 1
ATOM 1705 C CA . SER A 1 227 ? 8.808 -1.503 -10.560 1.00 93.38 227 SER A CA 1
ATOM 1706 C C . SER A 1 227 ? 7.400 -1.337 -11.133 1.00 93.38 227 SER A C 1
ATOM 1708 O O . SER A 1 227 ? 7.211 -1.015 -12.306 1.00 93.38 227 SER A O 1
ATOM 1710 N N . ALA A 1 228 ? 6.410 -1.553 -10.273 1.00 96.94 228 ALA A N 1
ATOM 1711 C CA . ALA A 1 228 ? 5.021 -1.155 -10.461 1.00 96.94 228 ALA A CA 1
ATOM 1712 C C . ALA A 1 228 ? 4.381 -0.893 -9.085 1.00 96.94 228 ALA A C 1
ATOM 1714 O O . ALA A 1 228 ? 4.933 -1.286 -8.056 1.00 96.94 228 ALA A O 1
ATOM 1715 N N . THR A 1 229 ? 3.219 -0.253 -9.061 1.00 97.81 229 THR A N 1
ATOM 1716 C CA . THR A 1 229 ? 2.385 -0.102 -7.862 1.00 97.81 229 THR A CA 1
ATOM 1717 C C . THR A 1 229 ? 1.272 -1.141 -7.895 1.00 97.81 229 THR A C 1
ATOM 1719 O O . THR A 1 229 ? 0.671 -1.344 -8.943 1.00 97.81 229 THR A O 1
ATOM 1722 N N . ILE A 1 230 ? 0.964 -1.767 -6.760 1.00 97.88 230 ILE A N 1
ATOM 1723 C CA . ILE A 1 230 ? -0.047 -2.821 -6.638 1.00 97.88 230 ILE A CA 1
ATOM 1724 C C . ILE A 1 230 ? -0.944 -2.605 -5.410 1.00 97.88 230 ILE A C 1
ATOM 1726 O O . ILE A 1 230 ? -0.492 -2.113 -4.371 1.00 97.88 230 ILE A O 1
ATOM 1730 N N . THR A 1 231 ? -2.216 -2.992 -5.511 1.00 97.94 231 THR A N 1
ATOM 1731 C CA . THR A 1 231 ? -3.094 -3.163 -4.341 1.00 97.94 231 THR A CA 1
ATOM 1732 C C . THR A 1 231 ? -2.966 -4.555 -3.743 1.00 97.94 231 THR A C 1
ATOM 1734 O O . THR A 1 231 ? -2.835 -5.523 -4.473 1.00 97.94 231 THR A O 1
ATOM 1737 N N . MET A 1 232 ? -3.105 -4.715 -2.437 1.00 93.12 232 MET A N 1
ATOM 1738 C CA . MET A 1 232 ? -3.101 -6.041 -1.820 1.00 93.12 232 MET A CA 1
ATOM 1739 C C . MET A 1 232 ? -4.317 -6.225 -0.928 1.00 93.12 232 MET A C 1
ATOM 1741 O O . MET A 1 232 ? -4.677 -5.329 -0.160 1.00 93.12 232 MET A O 1
ATOM 1745 N N . THR A 1 233 ? -4.912 -7.413 -1.034 1.00 92.75 233 THR A N 1
ATOM 1746 C CA . THR A 1 233 ? -5.915 -7.943 -0.106 1.00 92.75 233 THR A CA 1
ATOM 1747 C C . THR A 1 233 ? -7.063 -6.971 0.180 1.00 92.75 233 THR A C 1
ATOM 1749 O O . THR A 1 233 ? -7.174 -6.455 1.297 1.00 92.75 233 THR A O 1
ATOM 1752 N N . PRO A 1 234 ? -7.956 -6.724 -0.795 1.00 96.81 234 PRO A N 1
ATOM 1753 C CA . PRO A 1 234 ? -9.207 -6.043 -0.499 1.00 96.81 234 PRO A CA 1
ATOM 1754 C C . PRO A 1 234 ? -9.999 -6.843 0.542 1.00 96.81 234 PRO A C 1
ATOM 1756 O O . PRO A 1 234 ? -10.337 -8.008 0.333 1.00 96.81 234 PRO A O 1
ATOM 1759 N N . MET A 1 235 ? -10.319 -6.212 1.670 1.00 97.62 235 MET A N 1
ATOM 1760 C CA . MET A 1 235 ? -11.049 -6.841 2.770 1.00 97.62 235 MET A CA 1
ATOM 1761 C C . MET A 1 235 ? -12.260 -6.017 3.167 1.00 97.62 235 MET A C 1
ATOM 1763 O O . MET A 1 235 ? -12.196 -4.794 3.260 1.00 97.62 235 MET A O 1
ATOM 1767 N N . SER A 1 236 ? -13.358 -6.708 3.445 1.00 97.44 236 SER A N 1
ATOM 1768 C CA . SER A 1 236 ? -14.498 -6.133 4.155 1.00 97.44 236 SER A CA 1
ATOM 1769 C C . SER A 1 236 ? -14.205 -5.985 5.651 1.00 97.44 236 SER A C 1
ATOM 1771 O O . SER A 1 236 ? -13.354 -6.701 6.188 1.00 97.44 236 SER A O 1
ATOM 1773 N N . GLY A 1 237 ? -14.959 -5.139 6.356 1.00 97.56 237 GLY A N 1
ATOM 1774 C CA . GLY A 1 237 ? -14.865 -5.034 7.817 1.00 97.56 237 GLY A CA 1
ATOM 1775 C C . GLY A 1 237 ? -15.034 -6.375 8.534 1.00 97.56 237 GLY A C 1
ATOM 177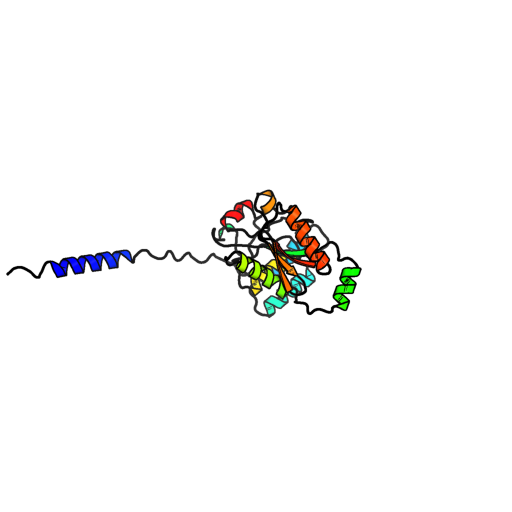6 O O . GLY A 1 237 ? -14.256 -6.707 9.429 1.00 97.56 237 GLY A O 1
ATOM 1777 N N . LYS A 1 238 ? -15.942 -7.227 8.039 1.00 97.06 238 LYS A N 1
ATOM 1778 C CA . LYS A 1 238 ? -16.152 -8.591 8.561 1.00 97.06 238 LYS A CA 1
ATOM 1779 C C . LYS A 1 238 ? -14.895 -9.458 8.526 1.00 97.06 238 LYS A C 1
ATOM 1781 O O . LYS A 1 238 ? -14.740 -10.359 9.348 1.00 97.06 238 LYS A O 1
ATOM 1786 N N . GLN A 1 239 ? -14.014 -9.219 7.557 1.00 97.50 239 GLN A N 1
ATOM 1787 C CA . GLN A 1 239 ? -12.793 -9.998 7.361 1.00 97.50 239 GLN A CA 1
ATOM 1788 C C . GLN A 1 239 ? -11.634 -9.515 8.241 1.00 97.50 239 GLN A C 1
ATOM 1790 O O . GLN A 1 239 ? -10.685 -10.272 8.435 1.00 97.50 239 GLN A O 1
ATOM 1795 N N . LEU A 1 240 ? -11.702 -8.314 8.829 1.00 97.31 240 LEU A N 1
ATOM 1796 C CA . LEU A 1 240 ? -10.581 -7.732 9.579 1.00 97.31 240 LEU A CA 1
ATOM 1797 C C . LEU A 1 240 ? -10.156 -8.569 10.783 1.00 97.31 240 LEU A C 1
ATOM 1799 O O . LEU A 1 240 ? -8.963 -8.713 11.028 1.00 97.31 240 LEU A O 1
ATOM 1803 N N . LYS A 1 241 ? -11.112 -9.191 11.484 1.00 95.25 241 LYS A N 1
ATOM 1804 C CA . LYS A 1 241 ? -10.831 -10.021 12.667 1.00 95.25 241 LYS A CA 1
ATOM 1805 C C . LYS A 1 241 ? -9.865 -11.180 12.385 1.00 95.25 241 LYS A C 1
ATOM 1807 O O . LYS A 1 241 ? -9.172 -11.622 13.295 1.00 95.25 241 LYS A O 1
ATOM 1812 N N . GLN A 1 242 ? -9.842 -11.685 11.151 1.00 95.25 242 GLN A N 1
ATOM 1813 C CA . GLN A 1 242 ? -8.934 -12.754 10.724 1.00 95.25 242 GLN A CA 1
ATOM 1814 C C . GLN A 1 242 ? -7.854 -12.264 9.749 1.00 95.25 242 GLN A C 1
ATOM 1816 O O . GLN A 1 242 ? -6.832 -12.918 9.595 1.00 95.25 242 GLN A O 1
ATOM 1821 N N . GLY A 1 243 ? -8.057 -11.136 9.069 1.00 95.88 243 GLY A N 1
ATOM 1822 C CA . GLY A 1 243 ? -7.145 -10.644 8.037 1.00 95.88 243 GLY A CA 1
ATOM 1823 C C . GLY A 1 243 ? -6.155 -9.577 8.498 1.00 95.88 243 GLY A C 1
ATOM 1824 O O . GLY A 1 243 ? -5.208 -9.286 7.778 1.00 95.88 243 GLY A O 1
ATOM 1825 N N . ALA A 1 244 ? -6.335 -8.984 9.676 1.00 97.12 244 ALA A N 1
ATOM 1826 C CA . ALA A 1 244 ? -5.522 -7.857 10.118 1.00 97.12 244 ALA A CA 1
ATOM 1827 C C . ALA A 1 244 ? -4.922 -8.088 11.511 1.00 97.12 244 ALA A C 1
ATOM 1829 O O . ALA A 1 244 ? -5.523 -8.740 12.363 1.00 97.12 244 ALA A O 1
ATOM 1830 N N . ILE A 1 245 ? -3.735 -7.525 11.741 1.00 96.44 245 ILE A N 1
A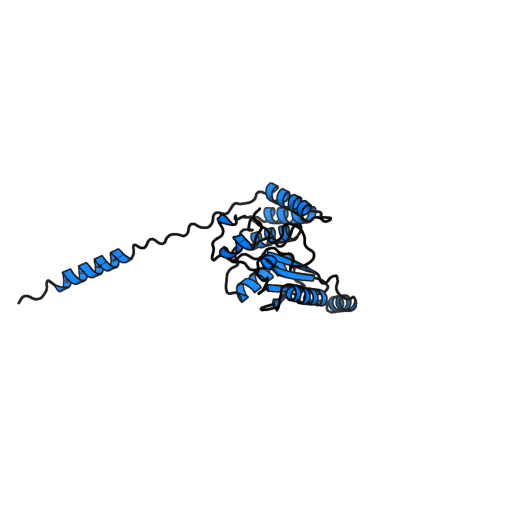TOM 1831 C CA . ILE A 1 245 ? -3.111 -7.389 13.061 1.00 96.44 245 ILE A CA 1
ATOM 1832 C C . ILE A 1 245 ? -3.426 -5.973 13.554 1.00 96.44 245 ILE A C 1
ATOM 1834 O O . ILE A 1 245 ? -2.889 -5.039 12.959 1.00 96.44 245 ILE A O 1
ATOM 1838 N N . PRO A 1 246 ? -4.279 -5.790 14.580 1.00 95.88 246 PRO A N 1
ATOM 1839 C CA . PRO A 1 246 ? -4.577 -4.467 15.129 1.00 95.88 246 PRO A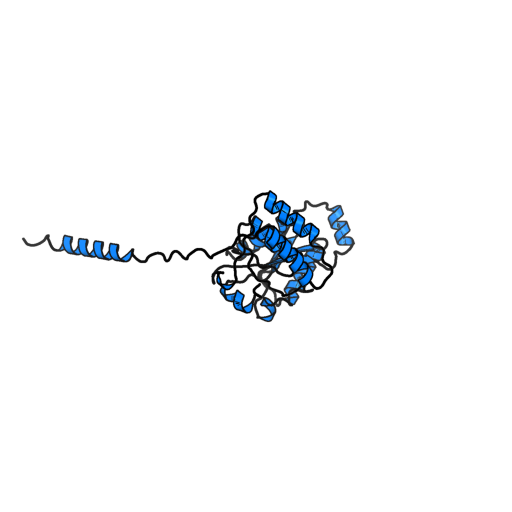 CA 1
ATOM 1840 C C . PRO A 1 246 ? -3.358 -3.821 15.808 1.00 95.88 246 PRO A C 1
ATOM 1842 O O . PRO A 1 246 ? -2.577 -4.530 16.453 1.00 95.88 246 PRO A O 1
ATOM 1845 N N . GLY A 1 247 ? -3.262 -2.489 15.719 1.00 90.38 247 GLY A N 1
ATOM 1846 C CA . GLY A 1 247 ? -2.155 -1.666 16.240 1.00 90.38 247 GLY A CA 1
ATOM 1847 C C . GLY A 1 247 ? -0.899 -1.662 15.366 1.00 90.38 247 GLY A C 1
ATOM 1848 O O . GLY A 1 247 ? 0.172 -1.323 15.921 1.00 90.38 247 GLY A O 1
#

pLDDT: mean 89.99, std 15.51, range [40.75, 98.81]

Radius of gyration: 24.22 Å; chains: 1; bounding box: 101×42×42 Å